Protein AF-A0A3P6UNR2-F1 (afdb_monomer)

Radius of gyration: 20.1 Å; Cα contacts (8 Å, |Δi|>4): 391; chains: 1; bounding box: 53×36×51 Å

Organism: Cylicostephanus goldi (NCBI:txid71465)

Secondary structure (DSSP, 8-state):
--HHHHHHHHHHTHHHHHHTTSS-GGGGGGBGGGG--TT--GGGS-HHHHHHHGGGTT---SSS-EEEEEE----S-HHHHHHTT--STT-EEEEEE--SHHHHHHHHHHHHHHHHHHHHHHT---SSGGG----TTSHHHHHHHHHHHHHHHHHHHHHHHHHHHHHHHHHHHHTS-TTTTT--B--B---S---TTS----------EE---TTTHHHHHHH-SSHHHHHHHHHHHHHHHHHS-TT--

Structure (mmCIF, N/CA/C/O backbone):
data_AF-A0A3P6UNR2-F1
#
_entry.id   AF-A0A3P6UNR2-F1
#
loop_
_atom_site.group_PDB
_atom_site.id
_atom_site.type_symbol
_atom_site.label_atom_id
_atom_site.label_alt_id
_atom_site.label_comp_id
_atom_site.label_asym_id
_atom_site.label_entity_id
_atom_site.label_seq_id
_atom_site.pdbx_PDB_ins_code
_atom_site.Cartn_x
_atom_site.Cartn_y
_atom_site.Cartn_z
_atom_site.occupancy
_atom_site.B_iso_or_equiv
_atom_site.auth_seq_id
_atom_site.auth_comp_id
_atom_site.auth_asym_id
_atom_site.auth_atom_id
_atom_site.pdbx_PDB_model_num
ATOM 1 N N . MET A 1 1 ? 11.449 11.125 8.470 1.00 65.62 1 MET A N 1
ATOM 2 C CA . MET A 1 1 ? 9.970 11.140 8.533 1.00 65.62 1 MET A CA 1
ATOM 3 C C . MET A 1 1 ? 9.490 11.395 9.959 1.00 65.62 1 MET A C 1
ATOM 5 O O . MET A 1 1 ? 9.865 10.662 10.872 1.00 65.62 1 MET A O 1
ATOM 9 N N . SER A 1 2 ? 8.700 12.448 10.152 1.00 80.81 2 SER A N 1
ATOM 10 C CA . SER A 1 2 ? 8.108 12.871 11.422 1.00 80.81 2 SER A CA 1
ATOM 11 C C . SER A 1 2 ? 6.798 12.124 11.738 1.00 80.81 2 SER A C 1
ATOM 13 O O . SER A 1 2 ? 6.254 11.384 10.917 1.00 80.81 2 SER A O 1
ATOM 15 N N . ALA A 1 3 ? 6.258 12.316 12.946 1.00 80.56 3 ALA A N 1
ATOM 16 C CA . ALA A 1 3 ? 4.934 11.795 13.298 1.00 80.56 3 ALA A CA 1
ATOM 17 C C . ALA A 1 3 ? 3.794 12.483 12.521 1.00 80.56 3 ALA A C 1
ATOM 19 O O . ALA A 1 3 ? 2.754 11.856 12.318 1.00 80.56 3 ALA A O 1
ATOM 20 N N . ALA A 1 4 ? 3.986 13.737 12.097 1.00 85.94 4 ALA A N 1
ATOM 21 C CA . ALA A 1 4 ? 3.028 14.464 11.268 1.00 85.94 4 ALA A CA 1
ATOM 22 C C . ALA A 1 4 ? 3.010 13.899 9.842 1.00 85.94 4 ALA A C 1
ATOM 24 O O . ALA A 1 4 ? 1.943 13.595 9.323 1.00 85.94 4 ALA A O 1
ATOM 25 N N . ASP A 1 5 ? 4.184 13.610 9.276 1.00 88.62 5 ASP A N 1
ATOM 26 C CA . ASP A 1 5 ? 4.308 13.000 7.947 1.00 88.62 5 ASP A CA 1
ATOM 27 C C . ASP A 1 5 ? 3.581 11.650 7.886 1.00 88.62 5 ASP A C 1
ATOM 29 O O . ASP A 1 5 ? 2.948 11.321 6.889 1.00 88.62 5 ASP A O 1
ATOM 33 N N . LEU A 1 6 ? 3.626 10.865 8.972 1.00 91.06 6 LEU A N 1
ATOM 34 C CA . LEU A 1 6 ? 2.886 9.607 9.046 1.00 91.06 6 LEU A CA 1
ATOM 35 C C . LEU A 1 6 ? 1.369 9.824 9.010 1.00 91.06 6 LEU A C 1
ATOM 37 O O . LEU A 1 6 ? 0.663 9.000 8.438 1.00 91.06 6 LEU A O 1
ATOM 41 N N . VAL A 1 7 ? 0.854 10.882 9.640 1.00 94.88 7 VAL A N 1
ATOM 42 C CA . VAL A 1 7 ? -0.577 11.214 9.572 1.00 94.88 7 VAL A CA 1
ATOM 43 C C . VAL A 1 7 ? -0.959 11.555 8.137 1.00 94.88 7 VAL A C 1
ATOM 45 O O . VAL A 1 7 ? -1.905 10.964 7.621 1.00 94.88 7 VAL A O 1
ATOM 48 N N . ASP A 1 8 ? -0.162 12.381 7.462 1.00 94.88 8 ASP A N 1
ATOM 49 C CA . ASP A 1 8 ? -0.381 12.692 6.051 1.00 94.88 8 ASP A CA 1
AT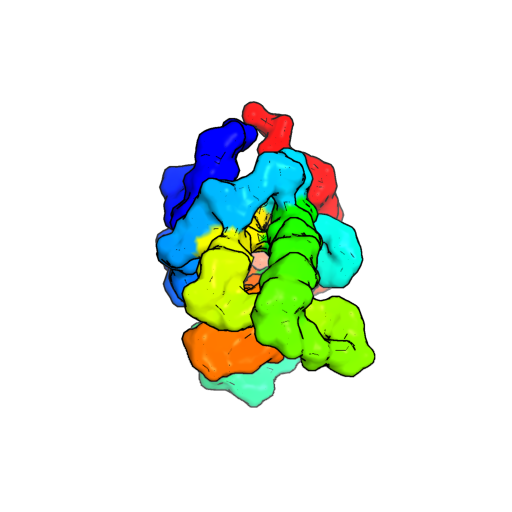OM 50 C C . ASP A 1 8 ? -0.329 11.426 5.184 1.00 94.88 8 ASP A C 1
ATOM 52 O O . ASP A 1 8 ? -1.219 11.211 4.368 1.00 94.88 8 ASP A O 1
ATOM 56 N N . CYS A 1 9 ? 0.638 10.525 5.399 1.00 94.62 9 CYS A N 1
ATOM 57 C CA . CYS A 1 9 ? 0.710 9.242 4.686 1.00 94.62 9 CYS A CA 1
ATOM 58 C C . CYS A 1 9 ? -0.588 8.429 4.822 1.00 94.62 9 CYS A C 1
ATOM 60 O O . CYS A 1 9 ? -1.032 7.789 3.867 1.00 94.62 9 CYS A O 1
ATOM 62 N N . LEU A 1 10 ? -1.187 8.431 6.017 1.00 96.00 10 LEU A N 1
ATOM 63 C CA . LEU A 1 10 ? -2.414 7.692 6.309 1.00 96.00 10 LEU A CA 1
ATOM 64 C C . LEU A 1 10 ? -3.640 8.295 5.614 1.00 96.00 10 LEU A C 1
ATOM 66 O O . LEU A 1 10 ? -4.539 7.546 5.243 1.00 96.00 10 LEU A O 1
ATOM 70 N N . GLU A 1 11 ? -3.694 9.609 5.403 1.00 96.44 11 GLU A N 1
ATOM 71 C CA . GLU A 1 11 ? -4.874 10.291 4.839 1.00 96.44 11 GLU A CA 1
ATOM 72 C C . GLU A 1 11 ? -4.743 10.601 3.342 1.00 96.44 11 GLU A C 1
ATOM 74 O O . GLU A 1 11 ? -5.734 10.613 2.604 1.00 96.44 11 GLU A O 1
ATOM 79 N N . MET A 1 12 ? -3.518 10.834 2.878 1.00 95.94 12 MET A N 1
ATOM 80 C CA . MET A 1 12 ? -3.203 11.226 1.506 1.00 95.94 12 MET A CA 1
ATOM 81 C C . MET A 1 12 ? -2.778 10.046 0.626 1.00 95.94 12 MET A C 1
ATOM 83 O O . MET A 1 12 ? -2.867 10.152 -0.594 1.00 95.94 12 MET A O 1
ATOM 87 N N . GLY A 1 13 ? -2.339 8.916 1.192 1.00 94.88 13 GLY A N 1
ATOM 88 C CA . GLY A 1 13 ? -1.869 7.785 0.386 1.00 94.88 13 GLY A CA 1
ATOM 89 C C . GLY A 1 13 ? -0.774 8.220 -0.595 1.00 94.88 13 GLY A C 1
ATOM 90 O O . GLY A 1 13 ? 0.139 8.957 -0.224 1.00 94.88 13 GLY A O 1
ATOM 91 N N . MET A 1 14 ? -0.881 7.827 -1.865 1.00 94.06 14 MET A N 1
ATOM 92 C CA . MET A 1 14 ? 0.112 8.201 -2.883 1.00 94.06 14 MET A CA 1
ATOM 93 C C . MET A 1 14 ? 0.188 9.696 -3.198 1.00 94.06 14 MET A C 1
ATOM 95 O O . MET A 1 14 ? 1.208 10.139 -3.724 1.00 94.06 14 MET A O 1
ATOM 99 N N . ASP A 1 15 ? -0.822 10.497 -2.845 1.00 95.06 15 ASP A N 1
ATOM 100 C CA . ASP A 1 15 ? -0.722 11.956 -2.992 1.00 95.06 15 ASP A CA 1
ATOM 101 C C . ASP A 1 15 ? 0.421 12.518 -2.136 1.00 95.06 15 ASP A C 1
ATOM 103 O O . ASP A 1 15 ? 1.078 13.479 -2.532 1.00 95.06 15 ASP A O 1
ATOM 107 N N . TRP A 1 16 ? 0.704 11.885 -0.992 1.00 95.06 16 TRP A N 1
ATOM 108 C CA . TRP A 1 16 ? 1.863 12.228 -0.177 1.00 95.06 16 TRP A CA 1
ATOM 109 C C . TRP A 1 16 ? 3.167 11.896 -0.908 1.00 95.06 16 TRP A C 1
ATOM 111 O O . TRP A 1 16 ? 4.031 12.754 -1.034 1.00 95.06 16 TRP A O 1
ATOM 121 N N . THR A 1 17 ? 3.301 10.693 -1.478 1.00 93.00 17 THR A N 1
ATOM 122 C CA . THR A 1 17 ? 4.535 10.309 -2.189 1.00 93.00 17 THR A CA 1
ATOM 123 C C . THR A 1 17 ? 4.778 11.124 -3.452 1.00 93.00 17 THR A C 1
ATOM 125 O O . THR A 1 17 ? 5.931 11.367 -3.790 1.00 93.00 17 THR A O 1
ATOM 128 N N . LEU A 1 18 ? 3.720 11.576 -4.129 1.00 93.62 18 LEU A N 1
ATOM 129 C CA . LEU A 1 18 ? 3.828 12.523 -5.240 1.00 93.62 18 LEU A CA 1
ATOM 130 C C . LEU A 1 18 ? 4.359 13.879 -4.769 1.00 93.62 18 LEU A C 1
ATOM 132 O O . LEU A 1 18 ? 5.270 14.425 -5.385 1.00 93.62 18 LEU A O 1
ATOM 136 N N . ARG A 1 19 ? 3.821 14.403 -3.659 1.00 93.69 19 ARG A N 1
ATOM 137 C CA . ARG A 1 19 ? 4.253 15.679 -3.073 1.00 93.69 19 ARG A CA 1
ATOM 138 C C . ARG A 1 19 ? 5.722 15.652 -2.649 1.00 93.69 19 ARG A C 1
ATOM 140 O O . ARG A 1 19 ? 6.433 16.619 -2.897 1.00 93.69 19 ARG A O 1
ATOM 147 N N . GLU A 1 20 ? 6.164 14.552 -2.046 1.00 90.31 20 GLU A N 1
ATOM 148 C CA . GLU A 1 20 ? 7.547 14.384 -1.579 1.00 90.31 20 GLU A CA 1
ATOM 149 C C . GLU A 1 20 ? 8.524 13.936 -2.692 1.00 90.31 20 GLU A C 1
ATOM 151 O O . GLU A 1 20 ? 9.722 13.825 -2.451 1.00 90.31 20 GLU A O 1
ATOM 156 N N . GLY A 1 21 ? 8.043 13.669 -3.915 1.00 89.81 21 GLY A N 1
ATOM 157 C CA . GLY A 1 21 ? 8.889 13.296 -5.058 1.00 89.81 21 GLY A CA 1
ATOM 158 C C . GLY A 1 21 ? 9.311 11.820 -5.120 1.00 89.81 21 GLY A C 1
ATOM 159 O O . GLY A 1 21 ? 10.204 11.465 -5.887 1.00 89.81 21 GLY A O 1
ATOM 160 N N . TYR A 1 22 ? 8.663 10.936 -4.358 1.00 85.94 22 TYR A N 1
ATOM 161 C CA . TYR A 1 22 ? 8.906 9.485 -4.389 1.00 85.94 22 TYR A CA 1
ATOM 162 C C . TYR A 1 22 ? 8.116 8.749 -5.482 1.00 85.94 22 TYR A C 1
ATOM 164 O O . TYR A 1 22 ? 8.218 7.529 -5.612 1.00 85.94 22 TYR A O 1
ATOM 172 N N . SER A 1 23 ? 7.260 9.429 -6.239 1.00 89.94 23 SER A N 1
ATOM 173 C CA . SER A 1 23 ? 6.449 8.807 -7.292 1.00 89.94 23 SER A CA 1
ATOM 174 C C . SER A 1 23 ? 6.302 9.738 -8.482 1.00 89.94 23 SER A C 1
ATOM 176 O O . SER A 1 23 ? 6.353 10.957 -8.331 1.00 89.94 23 SER A O 1
ATOM 178 N N . TRP A 1 24 ? 6.107 9.154 -9.658 1.00 90.56 24 TRP A N 1
ATOM 179 C CA . TRP A 1 24 ? 5.737 9.886 -10.863 1.00 90.56 24 TRP A CA 1
ATOM 180 C C . TRP A 1 24 ? 4.223 10.058 -10.922 1.00 90.56 24 TRP A C 1
ATOM 182 O O . TRP A 1 24 ? 3.487 9.247 -10.354 1.00 90.56 24 TRP A O 1
ATOM 192 N N . ALA A 1 25 ? 3.746 11.105 -11.597 1.00 90.12 25 ALA A N 1
ATOM 193 C CA . ALA A 1 25 ? 2.317 11.417 -11.665 1.00 90.12 25 ALA A CA 1
ATOM 194 C C . ALA A 1 25 ? 1.505 10.249 -12.252 1.00 90.12 25 ALA A C 1
ATOM 196 O O . ALA A 1 25 ? 0.427 9.918 -11.757 1.00 90.12 25 ALA A O 1
ATOM 197 N N . GLU A 1 26 ? 2.080 9.578 -13.244 1.00 88.44 26 GLU A N 1
ATOM 198 C CA . GLU A 1 26 ? 1.516 8.445 -13.968 1.00 88.44 26 GLU A CA 1
ATOM 199 C C . GLU A 1 26 ? 1.416 7.187 -13.094 1.00 88.44 26 GLU A C 1
ATOM 201 O O . GLU A 1 26 ? 0.549 6.345 -13.330 1.00 88.44 26 GLU A O 1
ATOM 206 N N . ASP A 1 27 ? 2.248 7.051 -12.050 1.00 87.38 27 ASP A N 1
ATOM 207 C CA . ASP A 1 27 ? 2.216 5.879 -11.163 1.00 87.38 27 ASP A CA 1
ATOM 208 C C . ASP A 1 27 ? 0.844 5.748 -10.491 1.00 87.38 27 ASP A C 1
ATOM 210 O O . ASP A 1 27 ? 0.347 4.641 -10.301 1.00 87.38 27 ASP A O 1
ATOM 214 N N . LYS A 1 28 ? 0.208 6.881 -10.169 1.00 86.88 28 LYS A N 1
ATOM 215 C CA . LYS A 1 28 ? -1.105 6.933 -9.517 1.00 86.88 28 LYS A CA 1
ATOM 216 C C . LYS A 1 28 ? -2.230 6.420 -10.421 1.00 86.88 28 LYS A C 1
ATOM 218 O O . LYS A 1 28 ? -3.183 5.826 -9.925 1.00 86.88 28 LYS A O 1
ATOM 223 N N . GLU A 1 29 ? -2.129 6.635 -11.732 1.00 86.31 29 GLU A N 1
ATOM 224 C CA . GLU A 1 29 ? -3.127 6.174 -12.713 1.00 86.31 29 GLU A CA 1
ATOM 225 C C . GLU A 1 29 ? -3.144 4.652 -12.849 1.00 86.31 29 GLU A C 1
ATOM 227 O O . GLU A 1 29 ? -4.159 4.059 -13.208 1.00 86.31 29 GLU A O 1
ATOM 232 N N . HIS A 1 30 ? -2.027 4.022 -12.495 1.00 83.88 30 HIS A N 1
ATOM 233 C CA . HIS A 1 30 ? -1.865 2.580 -12.490 1.00 83.88 30 HIS A CA 1
ATOM 234 C C . HIS A 1 30 ? -2.177 1.977 -11.118 1.00 83.88 30 HIS A C 1
ATOM 236 O O . HIS A 1 30 ? -1.836 0.827 -10.884 1.00 83.88 30 HIS A O 1
ATOM 242 N N . CYS A 1 31 ? -2.819 2.710 -10.205 1.00 84.06 31 CYS A N 1
ATOM 243 C CA . CYS A 1 31 ? -3.192 2.215 -8.884 1.00 84.06 31 CYS A CA 1
ATOM 244 C C . CYS A 1 31 ? -4.695 2.031 -8.740 1.00 84.06 31 CYS A C 1
ATOM 246 O O . CYS A 1 31 ? -5.481 2.914 -9.080 1.00 84.06 31 CYS A O 1
ATOM 248 N N . GLU A 1 32 ? -5.096 0.935 -8.102 1.00 80.44 32 GLU A N 1
ATOM 249 C CA . GLU A 1 32 ? -6.440 0.805 -7.546 1.00 80.44 32 GLU A CA 1
ATOM 250 C C . GLU A 1 32 ? -6.747 1.991 -6.616 1.00 80.44 32 GLU A C 1
ATOM 252 O O . GLU A 1 32 ? -5.861 2.461 -5.895 1.00 80.44 32 GLU A O 1
ATOM 257 N N . GLU A 1 33 ? -7.983 2.500 -6.668 1.00 85.50 33 GLU A N 1
ATOM 258 C CA . GLU A 1 33 ? -8.421 3.719 -5.960 1.00 85.50 33 GLU A CA 1
ATOM 259 C C . GLU A 1 33 ? -7.509 4.936 -6.210 1.00 85.50 33 GLU A C 1
ATOM 261 O O . GLU A 1 33 ? -7.408 5.835 -5.375 1.00 85.50 33 GLU A O 1
ATOM 266 N N . TYR A 1 34 ? -6.772 4.952 -7.327 1.00 88.94 34 TYR A N 1
ATOM 267 C CA . TYR A 1 34 ? -5.726 5.937 -7.588 1.00 88.94 34 TYR A CA 1
ATOM 268 C C . TYR A 1 34 ? -4.755 6.087 -6.397 1.00 88.94 34 TYR A C 1
ATOM 270 O O . TYR A 1 34 ? -4.322 7.185 -6.054 1.00 88.94 34 TYR A O 1
ATOM 278 N N . GLY A 1 35 ? -4.447 4.990 -5.698 1.00 89.50 35 GLY A N 1
ATOM 279 C CA . GLY A 1 35 ? -3.480 4.972 -4.600 1.00 89.50 35 GLY A CA 1
ATOM 280 C C . GLY A 1 35 ? -3.929 5.676 -3.317 1.00 89.50 35 GLY A C 1
ATOM 281 O O . GLY A 1 35 ? -3.078 5.967 -2.466 1.00 89.50 35 GLY A O 1
ATOM 282 N N . ARG A 1 36 ? -5.227 5.987 -3.168 1.00 93.62 36 ARG A N 1
ATOM 283 C CA . ARG A 1 36 ? -5.761 6.668 -1.984 1.00 93.62 36 ARG A CA 1
ATOM 284 C C . ARG A 1 36 ? -7.240 6.370 -1.731 1.00 93.62 36 ARG A C 1
ATOM 286 O O . ARG A 1 36 ? -8.111 6.739 -2.507 1.00 93.62 36 ARG A O 1
ATOM 293 N N . MET A 1 37 ? -7.540 5.884 -0.532 1.00 92.38 37 MET A N 1
ATOM 294 C CA . MET A 1 37 ? -8.897 5.842 0.013 1.00 92.38 37 MET A CA 1
ATOM 295 C C . MET A 1 37 ? -9.216 7.137 0.768 1.00 92.38 37 MET A C 1
ATOM 297 O O . MET A 1 37 ? -8.565 7.462 1.763 1.00 92.38 37 MET A O 1
ATOM 301 N N . LEU A 1 38 ? -10.235 7.868 0.306 1.00 93.88 38 LEU A N 1
ATOM 302 C CA . LEU A 1 38 ? -10.636 9.181 0.840 1.00 93.88 38 LEU A CA 1
ATOM 303 C C . LEU A 1 38 ? -11.277 9.115 2.232 1.00 93.88 38 LEU A C 1
ATOM 305 O O . LEU A 1 38 ? -11.254 10.087 2.976 1.00 93.88 38 LEU A O 1
ATOM 309 N N . GLN A 1 39 ? -11.849 7.968 2.583 1.00 93.62 39 GLN A N 1
ATOM 310 C CA . GLN A 1 39 ? -12.482 7.699 3.871 1.00 93.62 39 GLN A CA 1
ATOM 311 C C . GLN A 1 39 ? -11.482 7.352 4.983 1.00 93.62 39 GLN A C 1
ATOM 313 O O . GLN A 1 39 ? -11.897 7.015 6.091 1.00 93.62 39 GLN A O 1
ATOM 318 N N . ALA A 1 40 ? -10.180 7.368 4.691 1.00 95.38 40 ALA A N 1
ATOM 319 C CA . ALA A 1 40 ? -9.153 7.155 5.694 1.00 95.38 40 ALA A CA 1
ATOM 320 C C . ALA A 1 40 ? -9.210 8.234 6.781 1.00 95.38 40 ALA A C 1
ATOM 322 O O . ALA A 1 40 ? -9.335 9.419 6.491 1.00 95.38 40 ALA A O 1
ATOM 323 N N . ASP A 1 41 ? -9.095 7.805 8.035 1.00 96.50 41 ASP A N 1
ATOM 324 C CA . ASP A 1 41 ? -9.081 8.695 9.194 1.00 96.50 41 ASP A CA 1
ATOM 325 C C . ASP A 1 41 ? -7.922 8.288 10.103 1.00 96.50 41 ASP A C 1
ATOM 327 O O . ASP A 1 41 ? -7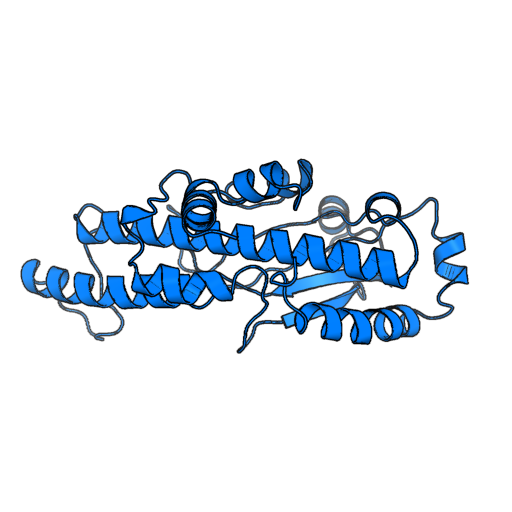.941 7.213 10.722 1.00 96.50 41 ASP A O 1
ATOM 331 N N . ALA A 1 42 ? -6.893 9.133 10.195 1.00 96.38 42 ALA A N 1
ATOM 332 C CA . ALA A 1 42 ? -5.728 8.808 11.004 1.00 96.38 42 ALA A CA 1
ATOM 333 C C . ALA A 1 42 ? -6.055 8.761 12.504 1.00 96.38 42 ALA A C 1
ATOM 335 O O . ALA A 1 42 ? -5.290 8.165 13.271 1.00 96.38 42 ALA A O 1
ATOM 336 N N . THR A 1 43 ? -7.163 9.359 12.957 1.00 96.81 43 THR A N 1
ATOM 337 C CA . THR A 1 43 ? -7.602 9.306 14.362 1.00 96.81 43 THR A CA 1
ATOM 338 C C . THR A 1 43 ? -8.115 7.920 14.752 1.00 96.81 43 THR A C 1
ATOM 340 O O . THR A 1 43 ? -8.037 7.544 15.921 1.00 96.81 43 THR A O 1
ATOM 343 N N . LYS A 1 44 ? -8.549 7.116 13.770 1.00 96.94 44 LYS A N 1
ATOM 344 C CA . LYS A 1 44 ? -8.989 5.722 13.956 1.00 96.94 44 LYS A CA 1
ATOM 345 C C . LYS A 1 44 ? -7.846 4.709 13.922 1.00 96.94 44 LYS A C 1
ATOM 347 O O . LYS A 1 44 ? -8.061 3.516 14.113 1.00 96.94 44 LYS A O 1
ATOM 352 N N . VAL A 1 45 ? -6.610 5.176 13.744 1.00 96.56 45 VAL A N 1
ATOM 353 C CA . VAL A 1 45 ? -5.399 4.359 13.856 1.00 96.56 45 VAL A CA 1
ATOM 354 C C . VAL A 1 45 ? -4.754 4.606 15.217 1.00 96.56 45 VAL A C 1
ATOM 356 O O . VAL A 1 45 ? -4.314 5.718 15.522 1.00 96.56 45 VAL A O 1
ATOM 359 N N . SER A 1 46 ? -4.654 3.557 16.035 1.00 96.50 46 SER A N 1
ATOM 360 C CA . SER A 1 46 ? -4.125 3.664 17.395 1.00 96.50 46 SER A CA 1
ATOM 361 C C . SER A 1 46 ? -2.674 4.157 17.429 1.00 96.50 46 SER A C 1
ATOM 363 O O . SER A 1 46 ? -1.862 3.890 16.535 1.00 96.50 46 SER A O 1
ATOM 365 N N . THR A 1 47 ? -2.287 4.821 18.522 1.00 95.75 47 THR A N 1
ATOM 366 C CA . THR A 1 47 ? -0.891 5.233 18.754 1.00 95.75 47 THR A CA 1
ATOM 367 C C . THR A 1 47 ? 0.066 4.040 18.701 1.00 95.75 47 THR A C 1
ATOM 369 O O . THR A 1 47 ? 1.201 4.168 18.242 1.00 95.75 47 THR A O 1
ATOM 372 N N . ARG A 1 48 ? -0.392 2.855 19.127 1.00 95.44 48 ARG A N 1
ATOM 373 C CA . ARG A 1 48 ? 0.378 1.609 19.038 1.00 95.44 48 ARG A CA 1
ATOM 374 C C . ARG A 1 48 ? 0.608 1.200 17.583 1.00 95.44 48 ARG A C 1
ATOM 376 O O . ARG A 1 48 ? 1.738 0.863 17.237 1.00 95.44 48 ARG A O 1
ATOM 383 N N . ALA A 1 49 ? -0.420 1.257 16.736 1.00 93.56 49 ALA A N 1
ATOM 384 C CA . ALA A 1 49 ? -0.302 0.958 15.310 1.00 93.56 49 ALA A CA 1
ATOM 385 C C . ALA A 1 49 ? 0.664 1.926 14.612 1.00 93.56 49 ALA A C 1
ATOM 387 O O . ALA A 1 49 ? 1.569 1.481 13.905 1.00 93.56 49 ALA A O 1
ATOM 388 N N . LYS A 1 50 ? 0.555 3.229 14.902 1.00 94.94 50 LYS A N 1
ATOM 389 C CA . LYS A 1 50 ? 1.466 4.260 14.377 1.00 94.94 50 LYS A CA 1
ATOM 390 C C . LYS A 1 50 ? 2.917 4.025 14.801 1.00 94.94 50 LYS A C 1
ATOM 392 O O . LYS A 1 50 ? 3.799 3.991 13.949 1.00 94.94 50 LYS A O 1
ATOM 397 N N . LYS A 1 51 ? 3.170 3.764 16.092 1.00 93.62 51 LYS A N 1
ATOM 398 C CA . LYS A 1 51 ? 4.519 3.456 16.613 1.00 93.62 51 LYS A CA 1
ATOM 399 C C . LYS A 1 51 ? 5.139 2.213 15.968 1.00 93.62 51 LYS A C 1
ATOM 401 O O . LYS A 1 51 ? 6.346 2.180 15.765 1.00 93.62 51 LYS A O 1
ATOM 406 N N . ARG A 1 52 ? 4.332 1.194 15.647 1.00 91.12 52 ARG A N 1
ATOM 407 C CA . ARG A 1 52 ? 4.802 -0.013 14.942 1.00 91.12 52 ARG A CA 1
ATOM 408 C C . ARG A 1 52 ? 5.058 0.236 13.455 1.00 91.12 52 ARG A C 1
ATOM 410 O O . ARG A 1 52 ? 5.982 -0.354 12.907 1.00 91.12 52 ARG A O 1
ATOM 417 N N . GLY A 1 53 ? 4.227 1.059 12.815 1.00 88.62 53 GLY A N 1
ATOM 418 C CA . GLY A 1 53 ? 4.294 1.357 11.385 1.00 88.62 53 GLY A CA 1
ATOM 419 C C . GLY A 1 53 ? 5.427 2.292 10.997 1.00 88.62 53 GLY A C 1
ATOM 420 O O . GLY A 1 53 ? 6.125 2.014 10.030 1.00 88.62 53 GLY A O 1
ATOM 421 N N . LEU A 1 54 ? 5.632 3.361 11.772 1.00 89.56 54 LEU A N 1
ATOM 422 C CA . LEU A 1 54 ? 6.593 4.426 11.473 1.00 89.56 54 LEU A CA 1
ATOM 423 C C . LEU A 1 54 ? 7.992 3.915 11.067 1.00 89.56 54 LEU A C 1
ATOM 425 O O . LEU A 1 54 ? 8.446 4.282 9.987 1.00 89.56 54 LEU A O 1
ATOM 429 N N . PRO A 1 55 ? 8.666 3.036 11.841 1.00 88.31 55 PRO A N 1
ATOM 430 C CA . PRO A 1 55 ? 10.004 2.556 11.480 1.00 88.31 55 PRO A CA 1
ATOM 431 C C . PRO A 1 55 ? 10.014 1.537 10.328 1.00 88.31 55 PRO A C 1
ATOM 433 O O . PRO A 1 55 ? 11.079 1.069 9.943 1.00 88.31 55 PRO A O 1
ATOM 436 N N . GLN A 1 56 ? 8.846 1.126 9.828 1.00 85.19 56 GLN A N 1
ATOM 437 C CA . GLN A 1 56 ? 8.701 0.091 8.803 1.00 85.19 56 GLN A CA 1
ATOM 438 C C . GLN A 1 56 ? 8.283 0.651 7.442 1.00 85.19 56 GLN A C 1
ATOM 440 O O . GLN A 1 56 ? 8.144 -0.139 6.505 1.00 85.19 56 GLN A O 1
ATOM 445 N N . LEU A 1 57 ? 8.051 1.960 7.316 1.00 86.00 57 LEU A N 1
ATOM 446 C CA . LEU A 1 57 ? 7.742 2.554 6.019 1.00 86.00 57 LEU A CA 1
ATOM 447 C C . LEU A 1 57 ? 8.944 2.424 5.069 1.00 86.00 57 LEU A C 1
ATOM 449 O O . LEU A 1 57 ? 10.088 2.599 5.479 1.00 86.00 57 LEU A O 1
ATOM 453 N N . GLY A 1 58 ? 8.669 2.095 3.808 1.00 83.19 58 GLY A N 1
ATOM 454 C CA . GLY A 1 58 ? 9.679 1.828 2.789 1.00 83.19 58 GLY A CA 1
ATOM 455 C C . GLY A 1 58 ? 10.428 0.519 3.025 1.00 83.19 58 GLY A C 1
ATOM 456 O O . GLY A 1 58 ? 11.609 0.428 2.714 1.00 83.19 58 GLY A O 1
ATOM 457 N N . THR A 1 59 ? 9.774 -0.492 3.610 1.00 82.12 59 THR A N 1
ATOM 458 C CA . THR A 1 59 ? 10.388 -1.813 3.831 1.00 82.12 59 THR A CA 1
ATOM 459 C C . THR A 1 59 ? 9.548 -2.947 3.249 1.00 82.12 59 THR A C 1
ATOM 461 O O . THR A 1 59 ? 8.315 -2.874 3.187 1.00 82.12 59 THR A O 1
ATOM 464 N N . LEU A 1 60 ? 10.212 -4.045 2.869 1.00 80.69 60 LEU A N 1
ATOM 465 C CA . LEU A 1 60 ? 9.539 -5.280 2.452 1.00 80.69 60 LEU A CA 1
ATOM 466 C C . LEU A 1 60 ? 8.833 -5.965 3.610 1.00 80.69 60 LEU A C 1
ATOM 468 O O . LEU A 1 60 ? 7.631 -6.226 3.546 1.00 80.69 60 LEU A O 1
ATOM 472 N N . GLY A 1 61 ? 9.594 -6.252 4.668 1.00 80.38 61 GLY A N 1
ATOM 473 C CA . GLY A 1 61 ? 9.181 -7.102 5.772 1.00 80.38 61 GLY A CA 1
ATOM 474 C C . GLY A 1 61 ? 9.606 -8.552 5.705 1.00 80.38 61 GLY A C 1
ATOM 475 O O . GLY A 1 61 ? 10.436 -8.936 4.901 1.00 80.38 61 GLY A O 1
ATOM 476 N N . ALA A 1 62 ? 8.990 -9.342 6.584 1.00 76.06 62 ALA A N 1
ATOM 477 C CA . ALA A 1 62 ? 9.148 -10.788 6.664 1.00 76.06 62 ALA A CA 1
ATOM 478 C C . ALA A 1 62 ? 7.876 -11.513 6.190 1.00 76.06 62 ALA A C 1
ATOM 480 O O . ALA A 1 62 ? 6.845 -10.874 5.957 1.00 76.06 62 ALA A O 1
ATOM 481 N N . GLY A 1 63 ? 7.939 -12.842 6.121 1.00 78.38 63 GLY A N 1
ATOM 482 C CA . GLY A 1 63 ? 6.846 -13.700 5.666 1.00 78.38 63 GLY A CA 1
ATOM 483 C C . GLY A 1 63 ? 6.903 -13.910 4.158 1.00 78.38 63 GLY A C 1
ATOM 484 O O . GLY A 1 63 ? 7.979 -14.068 3.597 1.00 78.38 63 GLY A O 1
ATOM 485 N N . ASN A 1 64 ? 5.751 -13.872 3.497 1.00 78.75 64 ASN A N 1
ATOM 486 C CA . ASN A 1 64 ? 5.643 -13.988 2.043 1.00 78.75 64 ASN A CA 1
ATOM 487 C C . ASN A 1 64 ? 5.950 -12.671 1.303 1.00 78.75 64 ASN A C 1
ATOM 489 O O . ASN A 1 64 ? 5.547 -12.524 0.158 1.00 78.75 64 ASN A O 1
ATOM 493 N N . HIS A 1 65 ? 6.615 -11.711 1.954 1.00 80.06 65 HIS A N 1
ATOM 494 C CA . HIS A 1 65 ? 7.015 -10.445 1.347 1.00 80.06 65 HIS A CA 1
ATOM 495 C C . HIS A 1 65 ? 8.370 -10.574 0.667 1.00 80.06 65 HIS A C 1
ATOM 497 O O . HIS A 1 65 ? 9.342 -10.993 1.290 1.00 80.06 65 HIS A O 1
ATOM 503 N N . TYR A 1 66 ? 8.427 -10.186 -0.599 1.00 79.81 66 TYR A N 1
ATOM 504 C CA . TYR A 1 66 ? 9.616 -10.313 -1.424 1.00 79.81 66 TYR A CA 1
ATOM 505 C C . TYR A 1 66 ? 9.655 -9.207 -2.460 1.00 79.81 66 TYR A C 1
ATOM 507 O O . TYR A 1 66 ? 8.659 -8.536 -2.742 1.00 79.81 66 TYR A O 1
ATOM 515 N N . ALA A 1 67 ? 10.830 -9.044 -3.038 1.00 80.31 67 ALA A N 1
ATOM 516 C CA . ALA A 1 67 ? 10.952 -8.337 -4.278 1.00 80.31 67 ALA A CA 1
ATOM 517 C C . ALA A 1 67 ? 11.875 -9.093 -5.222 1.00 80.31 67 ALA A C 1
ATOM 519 O O . ALA A 1 67 ? 12.931 -9.573 -4.812 1.00 80.31 67 ALA A O 1
ATOM 520 N N . GLU A 1 68 ? 11.450 -9.214 -6.470 1.00 81.19 68 GLU A N 1
ATOM 521 C CA . GLU A 1 68 ? 12.052 -10.121 -7.435 1.00 81.19 68 GLU A CA 1
ATOM 522 C C . GLU A 1 68 ? 12.243 -9.432 -8.776 1.00 81.19 68 GLU A C 1
ATOM 524 O O . GLU A 1 68 ? 11.324 -8.817 -9.314 1.00 81.19 68 GLU A O 1
ATOM 529 N N . VAL A 1 69 ? 13.440 -9.587 -9.336 1.00 81.00 69 VAL A N 1
ATOM 530 C CA . VAL A 1 69 ? 13.711 -9.265 -10.736 1.00 81.00 69 VAL A CA 1
ATOM 531 C C . VAL A 1 69 ? 13.393 -10.508 -11.557 1.00 81.00 69 VAL A C 1
ATOM 533 O O . VAL A 1 69 ? 14.023 -11.551 -11.384 1.00 81.00 69 VAL A O 1
ATOM 536 N N . GLN A 1 70 ? 12.407 -10.398 -12.434 1.00 80.19 70 GLN A N 1
ATOM 537 C CA . GLN A 1 70 ? 11.865 -11.496 -13.222 1.00 80.19 70 GLN A CA 1
ATOM 538 C C . GLN A 1 70 ? 12.049 -11.224 -14.716 1.00 80.19 70 GLN A C 1
ATOM 540 O O . GLN A 1 70 ? 12.284 -10.094 -15.147 1.00 80.19 70 GLN A O 1
ATOM 545 N N . VAL A 1 71 ? 11.941 -12.281 -15.518 1.00 82.00 71 VAL A N 1
ATOM 546 C CA . VAL A 1 71 ? 12.013 -12.211 -16.978 1.00 82.00 71 VAL A CA 1
ATOM 547 C C . VAL A 1 71 ? 10.752 -12.839 -17.554 1.00 82.00 71 VAL A C 1
ATOM 549 O O . VAL A 1 71 ? 10.392 -13.951 -17.178 1.00 82.00 71 VAL A O 1
ATOM 552 N N . ILE A 1 72 ? 10.094 -12.144 -18.481 1.00 82.75 72 ILE A N 1
ATOM 553 C CA . ILE A 1 72 ? 8.904 -12.649 -19.170 1.00 82.75 72 ILE A CA 1
ATOM 554 C C . ILE A 1 72 ? 9.298 -13.837 -20.051 1.00 82.75 72 ILE A C 1
ATOM 556 O O . ILE A 1 72 ? 9.947 -13.658 -21.078 1.00 82.75 72 ILE A O 1
ATOM 560 N N . ASP A 1 73 ? 8.912 -15.049 -19.671 1.00 87.88 73 ASP A N 1
ATOM 561 C CA . ASP A 1 73 ? 9.229 -16.260 -20.441 1.00 87.88 73 ASP A CA 1
ATOM 562 C C . ASP A 1 73 ? 8.179 -16.551 -21.528 1.00 87.88 73 ASP A C 1
ATOM 564 O O . ASP A 1 73 ? 8.487 -16.925 -22.664 1.00 87.88 73 ASP A O 1
ATOM 568 N N . GLU A 1 74 ? 6.910 -16.285 -21.220 1.00 90.50 74 GLU A N 1
ATOM 569 C CA . GLU A 1 74 ? 5.787 -16.561 -22.105 1.00 90.50 74 GLU A CA 1
ATOM 570 C C . GLU A 1 74 ? 4.732 -15.450 -22.082 1.00 90.50 74 GLU A C 1
ATOM 572 O O . GLU A 1 74 ? 4.465 -14.847 -21.047 1.00 90.50 74 GLU A O 1
ATOM 577 N N . ILE A 1 75 ? 4.132 -15.180 -23.247 1.00 88.81 75 ILE A N 1
ATOM 578 C CA . ILE A 1 75 ? 3.014 -14.250 -23.415 1.00 88.81 75 ILE A CA 1
ATOM 579 C C . ILE A 1 75 ? 1.852 -15.034 -24.018 1.00 88.81 75 ILE A C 1
ATOM 581 O O . ILE A 1 75 ? 1.916 -15.433 -25.182 1.00 88.81 75 ILE A O 1
ATOM 585 N N . TYR A 1 76 ? 0.802 -15.229 -23.223 1.00 92.19 76 TYR A N 1
ATOM 586 C CA . TYR A 1 76 ? -0.398 -15.972 -23.616 1.00 9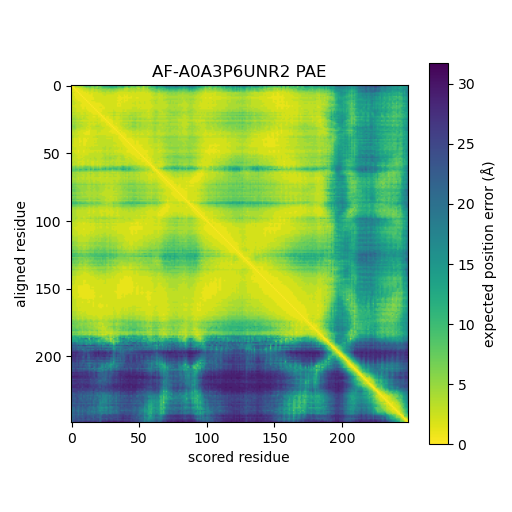2.19 76 TYR A CA 1
ATOM 587 C C . TYR A 1 76 ? -1.409 -15.092 -24.360 1.00 92.19 76 TYR A C 1
ATOM 589 O O . TYR A 1 76 ? -1.932 -15.492 -25.396 1.00 92.19 76 TYR A O 1
ATOM 597 N N . ASP A 1 77 ? -1.632 -13.868 -23.874 1.00 91.44 77 ASP A N 1
ATOM 598 C CA . ASP A 1 77 ? -2.477 -12.864 -24.521 1.00 91.44 77 ASP A CA 1
ATOM 599 C C . ASP A 1 77 ? -1.634 -11.637 -24.874 1.00 91.44 77 ASP A C 1
ATOM 601 O O . ASP A 1 77 ? -1.245 -10.847 -24.013 1.00 91.44 77 ASP A O 1
ATOM 605 N N . LYS A 1 78 ? -1.352 -11.476 -26.167 1.00 90.50 78 LYS A N 1
ATOM 606 C CA . LYS A 1 78 ? -0.547 -10.359 -26.673 1.00 90.50 78 LYS A CA 1
ATOM 607 C C . LYS A 1 78 ? -1.255 -9.013 -26.542 1.00 90.50 78 LYS A C 1
ATOM 609 O O . LYS A 1 78 ? -0.579 -8.000 -26.389 1.00 90.50 78 LYS A O 1
ATOM 614 N N . HIS A 1 79 ? -2.584 -8.983 -26.637 1.00 90.12 79 HIS A N 1
ATOM 615 C CA . HIS A 1 79 ? -3.341 -7.740 -26.557 1.00 90.12 79 HIS A CA 1
ATOM 616 C C . HIS A 1 79 ? -3.350 -7.214 -25.121 1.00 90.12 79 HIS A C 1
ATOM 618 O O . HIS A 1 79 ? -2.999 -6.056 -24.890 1.00 90.12 79 HIS A O 1
ATOM 624 N N . ALA A 1 80 ? -3.675 -8.080 -24.157 1.00 86.25 80 ALA A N 1
ATOM 625 C CA . ALA A 1 80 ? -3.649 -7.735 -22.739 1.00 86.25 80 ALA A CA 1
ATOM 626 C C . ALA A 1 80 ? -2.228 -7.392 -22.264 1.00 86.25 80 ALA A C 1
ATOM 628 O O . ALA A 1 80 ? -2.033 -6.368 -21.613 1.00 86.25 80 ALA A O 1
ATOM 629 N N . ALA A 1 81 ? -1.224 -8.187 -22.657 1.00 83.00 81 ALA A N 1
ATOM 630 C CA . ALA A 1 81 ? 0.176 -7.927 -22.325 1.00 83.00 81 ALA A CA 1
ATOM 631 C C . ALA A 1 81 ? 0.633 -6.547 -22.818 1.00 83.00 81 ALA A C 1
ATOM 633 O O . ALA A 1 81 ? 1.157 -5.765 -22.029 1.00 83.00 81 ALA A O 1
ATOM 634 N N . ALA A 1 82 ? 0.347 -6.201 -24.079 1.00 84.06 82 ALA A N 1
ATOM 635 C CA . ALA A 1 82 ? 0.712 -4.902 -24.638 1.00 84.06 82 ALA A CA 1
ATOM 636 C C . ALA A 1 82 ? 0.041 -3.730 -23.903 1.00 84.06 82 ALA A C 1
ATOM 638 O O . ALA A 1 82 ? 0.666 -2.688 -23.721 1.00 84.06 82 ALA A O 1
ATOM 639 N N . LYS A 1 83 ? -1.210 -3.896 -23.448 1.00 83.31 83 LYS A N 1
ATOM 640 C CA . LYS A 1 83 ? -1.911 -2.896 -22.623 1.00 83.31 83 LYS A CA 1
ATOM 641 C C . LYS A 1 83 ? -1.292 -2.720 -21.238 1.00 83.31 83 LYS A C 1
ATOM 643 O O . LYS A 1 83 ? -1.341 -1.621 -20.709 1.00 83.31 83 LYS A O 1
ATOM 648 N N . MET A 1 84 ? -0.681 -3.768 -20.692 1.00 77.19 84 MET A N 1
ATOM 649 C CA . MET A 1 84 ? 0.102 -3.722 -19.452 1.00 77.19 84 MET A CA 1
ATOM 650 C C . MET A 1 84 ? 1.566 -3.318 -19.697 1.00 77.19 84 MET A C 1
ATOM 652 O O . MET A 1 84 ? 2.394 -3.451 -18.806 1.00 77.19 84 MET A O 1
ATOM 656 N N . GLY A 1 85 ? 1.927 -2.898 -20.912 1.00 78.00 85 GLY A N 1
ATOM 657 C CA . GLY A 1 85 ? 3.297 -2.558 -21.292 1.00 78.00 85 GLY A CA 1
ATOM 658 C C . GLY A 1 85 ? 4.187 -3.760 -21.629 1.00 78.00 85 GLY A C 1
ATOM 659 O O . GLY A 1 85 ? 5.250 -3.570 -22.204 1.00 78.00 85 GLY A O 1
ATOM 660 N N . ILE A 1 86 ? 3.787 -5.004 -21.366 1.00 83.19 86 ILE A N 1
ATOM 661 C CA . ILE A 1 86 ? 4.583 -6.199 -21.684 1.00 83.19 86 ILE A CA 1
ATOM 662 C C . ILE A 1 86 ? 4.601 -6.425 -23.204 1.00 83.19 86 ILE A C 1
ATOM 664 O O . ILE A 1 86 ? 3.603 -6.829 -23.804 1.00 83.19 86 ILE A O 1
ATOM 668 N N . ALA A 1 87 ? 5.747 -6.177 -23.839 1.00 79.06 87 ALA A N 1
ATOM 669 C CA . ALA A 1 87 ? 5.863 -6.167 -25.296 1.00 79.06 87 ALA A CA 1
ATOM 670 C C . ALA A 1 87 ? 6.349 -7.502 -25.877 1.00 79.06 87 ALA A C 1
ATOM 672 O O . ALA A 1 87 ? 5.901 -7.907 -26.952 1.00 79.06 87 ALA A O 1
ATOM 673 N N . GLU A 1 88 ? 7.284 -8.176 -25.202 1.00 80.62 88 GLU A N 1
ATOM 674 C CA . GLU A 1 88 ? 7.964 -9.349 -25.756 1.00 80.62 88 GLU A CA 1
ATOM 675 C C . GLU A 1 88 ? 8.508 -10.319 -24.698 1.00 80.62 88 GLU A C 1
ATOM 677 O O . GLU A 1 88 ? 8.756 -9.963 -23.544 1.00 80.62 88 GLU A O 1
ATOM 682 N N . LYS A 1 89 ? 8.727 -11.573 -25.119 1.00 84.81 89 LYS A N 1
ATOM 683 C CA . LYS A 1 89 ? 9.446 -12.574 -24.322 1.00 84.81 89 LYS A CA 1
ATOM 684 C C . LYS A 1 89 ? 10.889 -12.104 -24.098 1.00 84.81 89 LYS A C 1
ATOM 686 O O . LYS A 1 89 ? 11.577 -11.687 -25.026 1.00 84.81 89 LYS A O 1
ATOM 691 N N . GLY A 1 90 ? 11.387 -12.244 -22.879 1.00 79.38 90 GLY A N 1
ATOM 692 C CA . GLY A 1 90 ? 12.718 -11.825 -22.457 1.00 79.38 90 GLY A CA 1
ATOM 693 C C . GLY A 1 90 ? 12.782 -10.444 -21.817 1.00 79.38 90 GLY A C 1
ATOM 694 O O . GLY A 1 90 ? 13.869 -10.056 -21.396 1.00 79.38 90 GLY A O 1
ATOM 695 N N . GLN A 1 91 ? 11.659 -9.731 -21.738 1.00 76.12 91 GLN A N 1
ATOM 696 C CA . GLN A 1 91 ? 11.564 -8.458 -21.036 1.00 76.12 91 GLN A CA 1
ATOM 697 C C . GLN A 1 91 ? 11.812 -8.643 -19.531 1.00 76.12 91 GLN A C 1
ATOM 699 O O . GLN A 1 91 ? 11.316 -9.604 -18.943 1.00 76.12 91 GLN A O 1
ATOM 704 N N . VAL A 1 92 ? 12.573 -7.731 -18.920 1.00 80.00 92 VAL A N 1
ATOM 705 C CA . VAL A 1 92 ? 12.856 -7.724 -17.476 1.00 80.00 92 VAL A CA 1
ATOM 706 C C . VAL A 1 92 ? 11.799 -6.905 -16.750 1.00 80.00 92 VAL A C 1
ATOM 708 O O . VAL A 1 92 ? 11.396 -5.846 -17.232 1.00 80.00 92 VAL A O 1
ATOM 711 N N . VAL A 1 93 ? 11.350 -7.411 -15.606 1.00 80.94 93 VAL A N 1
ATOM 712 C CA . VAL A 1 93 ? 10.322 -6.789 -14.773 1.00 80.94 93 VAL A CA 1
ATOM 713 C C . VAL A 1 93 ? 10.688 -6.912 -13.299 1.00 80.94 93 VAL A C 1
ATOM 715 O O . VAL A 1 93 ? 11.384 -7.852 -12.918 1.00 80.94 93 VAL A O 1
ATOM 718 N N . VAL A 1 94 ? 10.228 -5.986 -12.459 1.00 81.56 94 VAL A N 1
ATOM 719 C CA . VAL A 1 94 ? 10.448 -6.061 -11.003 1.00 81.56 94 VAL A CA 1
ATOM 720 C C . VAL A 1 94 ? 9.131 -6.186 -10.262 1.00 81.56 94 VAL A C 1
ATOM 722 O O . VAL A 1 94 ? 8.366 -5.228 -10.263 1.00 81.56 94 VAL A O 1
ATOM 725 N N . MET A 1 95 ? 8.931 -7.321 -9.586 1.00 82.31 95 MET A N 1
ATOM 726 C CA . MET A 1 95 ? 7.792 -7.619 -8.717 1.00 82.31 95 MET A CA 1
ATOM 727 C C . MET A 1 95 ? 8.074 -7.187 -7.280 1.00 82.31 95 MET A C 1
ATOM 729 O O . MET A 1 95 ? 9.056 -7.633 -6.696 1.00 82.31 95 MET A O 1
ATOM 733 N N . LEU A 1 96 ? 7.202 -6.359 -6.690 1.00 82.00 96 LEU A N 1
ATOM 734 C CA . LEU A 1 96 ? 7.237 -6.000 -5.266 1.00 82.00 96 LEU A CA 1
ATOM 735 C C . LEU A 1 96 ? 6.000 -6.534 -4.539 1.00 82.00 96 LEU A C 1
ATOM 737 O O . LEU A 1 96 ? 4.888 -6.055 -4.760 1.00 82.00 96 LEU A O 1
ATOM 741 N N . HIS A 1 97 ? 6.211 -7.449 -3.597 1.00 82.12 97 HIS A N 1
ATOM 742 C CA . HIS A 1 97 ? 5.166 -7.994 -2.743 1.00 82.12 97 HIS A CA 1
ATOM 743 C C . HIS A 1 97 ? 5.322 -7.499 -1.301 1.00 82.12 97 HIS A C 1
ATOM 745 O O . HIS A 1 97 ? 6.080 -8.054 -0.504 1.00 82.12 97 HIS A O 1
ATOM 751 N N . CYS A 1 98 ? 4.572 -6.456 -0.936 1.00 82.56 98 CYS A N 1
ATOM 752 C CA . CYS A 1 98 ? 4.466 -5.983 0.445 1.00 82.56 98 CYS A CA 1
ATOM 753 C C . CYS A 1 98 ? 3.102 -5.332 0.750 1.00 82.56 98 CYS A C 1
ATOM 755 O O . CYS A 1 98 ? 2.245 -5.158 -0.126 1.00 82.56 98 CYS A O 1
ATOM 757 N N . GLY A 1 99 ? 2.873 -5.006 2.024 1.00 85.69 99 GLY A N 1
ATOM 758 C CA . GLY A 1 99 ? 1.610 -4.442 2.509 1.00 85.69 99 GLY A CA 1
ATOM 759 C C . GLY A 1 99 ? 1.797 -3.384 3.593 1.00 85.69 99 GLY A C 1
ATOM 760 O O . GLY A 1 99 ? 2.869 -2.810 3.747 1.00 85.69 99 GLY A O 1
ATOM 761 N N . SER A 1 100 ? 0.760 -3.178 4.403 1.00 86.62 100 SER A N 1
ATOM 762 C CA . SER A 1 100 ? 0.667 -2.151 5.456 1.00 86.62 100 SER A CA 1
ATOM 763 C C . SER A 1 100 ? 1.549 -2.395 6.693 1.00 86.62 100 SER A C 1
ATOM 765 O O . SER A 1 100 ? 1.332 -1.797 7.749 1.00 86.62 100 SER A O 1
ATOM 767 N N . ARG A 1 101 ? 2.500 -3.330 6.594 1.00 90.25 101 ARG A N 1
ATOM 768 C CA . ARG A 1 101 ? 3.464 -3.700 7.638 1.00 90.25 101 ARG A CA 1
ATOM 769 C C . ARG A 1 101 ? 2.784 -3.957 9.001 1.00 90.25 101 ARG A C 1
ATOM 771 O O . ARG A 1 101 ? 1.644 -4.422 9.074 1.00 90.25 101 ARG A O 1
ATOM 778 N N . GLY A 1 102 ? 3.483 -3.682 10.099 1.00 89.00 102 GLY A N 1
ATOM 779 C CA . GLY A 1 102 ? 2.968 -3.810 11.462 1.00 89.00 102 GLY A CA 1
ATOM 780 C C . GLY A 1 102 ? 1.813 -2.860 11.789 1.00 89.00 102 GLY A C 1
ATOM 781 O O . GLY A 1 102 ? 1.081 -3.135 12.739 1.00 89.00 102 GLY A O 1
ATOM 782 N N . LEU A 1 103 ? 1.620 -1.791 11.004 1.00 92.56 103 LEU A N 1
ATOM 783 C CA . LEU A 1 103 ? 0.525 -0.839 11.188 1.00 92.56 103 LEU A CA 1
ATOM 784 C C . LEU A 1 103 ? -0.822 -1.511 10.936 1.00 92.56 103 LEU A C 1
ATOM 786 O O . LEU A 1 103 ? -1.641 -1.585 11.847 1.00 92.56 103 LEU A O 1
ATOM 790 N N . GLY A 1 104 ? -1.029 -2.077 9.743 1.00 91.56 104 GLY A N 1
ATOM 791 C CA . GLY A 1 104 ? -2.311 -2.713 9.418 1.00 91.56 104 GLY A CA 1
ATOM 792 C C . GLY A 1 104 ? -2.592 -3.971 10.241 1.00 91.56 104 GLY A C 1
ATOM 793 O O . GLY A 1 104 ? -3.735 -4.203 10.621 1.00 91.56 104 GLY A O 1
ATOM 794 N N . HIS A 1 105 ? -1.557 -4.736 10.617 1.00 90.12 105 HIS A N 1
ATOM 795 C CA . HIS A 1 105 ? -1.730 -5.840 11.570 1.00 90.12 105 HIS A CA 1
ATOM 796 C C . HIS A 1 105 ? -2.287 -5.334 12.905 1.00 90.12 105 HIS A C 1
ATOM 798 O O . HIS A 1 105 ? -3.173 -5.960 13.486 1.00 90.12 105 HIS A O 1
ATOM 804 N N . GLN A 1 106 ? -1.752 -4.227 13.425 1.00 92.88 106 GLN A N 1
ATOM 805 C CA . GLN A 1 106 ? -2.224 -3.670 14.687 1.00 92.88 106 GLN A CA 1
ATOM 806 C C . GLN A 1 106 ? -3.635 -3.089 14.550 1.00 92.88 106 GLN A C 1
ATOM 808 O O . GLN A 1 106 ? -4.444 -3.351 15.427 1.00 92.88 106 GLN A O 1
ATOM 813 N N . VAL A 1 107 ? -3.960 -2.412 13.441 1.00 92.62 107 VAL A N 1
ATOM 814 C CA . VAL A 1 107 ? -5.329 -1.938 13.151 1.00 92.62 107 VAL A CA 1
ATOM 815 C C . VAL A 1 107 ? -6.331 -3.095 13.178 1.00 92.62 107 VAL A C 1
ATOM 817 O O . VAL A 1 107 ? -7.361 -2.992 13.834 1.00 92.62 107 VAL A O 1
ATOM 820 N N . ALA A 1 108 ? -6.015 -4.222 12.533 1.00 89.75 108 ALA A N 1
ATOM 821 C CA . ALA A 1 108 ? -6.877 -5.403 12.564 1.00 89.75 108 ALA A CA 1
ATOM 822 C C . ALA A 1 108 ? -7.007 -5.992 13.979 1.00 89.75 108 ALA A C 1
ATOM 824 O O . ALA A 1 108 ? -8.101 -6.345 14.402 1.00 89.75 108 ALA A O 1
ATOM 825 N N . THR A 1 109 ? -5.901 -6.064 14.727 1.00 90.19 109 THR A N 1
ATOM 826 C CA . THR A 1 109 ? -5.907 -6.578 16.108 1.00 90.19 109 THR A CA 1
ATOM 827 C C . THR A 1 109 ? -6.768 -5.708 17.025 1.00 90.19 109 THR A C 1
ATOM 829 O O . THR A 1 109 ? -7.548 -6.238 17.810 1.00 90.19 109 THR A O 1
ATOM 832 N N . ASP A 1 110 ? -6.641 -4.385 16.915 1.00 91.62 110 ASP A N 1
ATOM 833 C CA . ASP A 1 110 ? -7.401 -3.428 17.720 1.00 91.62 110 ASP A CA 1
ATOM 834 C C . ASP A 1 110 ? -8.899 -3.505 17.374 1.00 91.62 110 ASP A C 1
ATOM 836 O O . ASP A 1 110 ? -9.744 -3.534 18.267 1.00 91.62 110 ASP A O 1
ATOM 840 N N . ALA A 1 111 ? -9.233 -3.630 16.085 1.00 90.25 111 ALA A N 1
ATOM 841 C CA . ALA A 1 111 ? -10.613 -3.750 15.629 1.00 90.25 111 ALA A CA 1
ATOM 842 C C . ALA A 1 111 ? -11.295 -5.043 16.093 1.00 90.25 111 ALA A C 1
ATOM 844 O O . ALA A 1 111 ? -12.459 -4.999 16.478 1.00 90.25 111 ALA A O 1
ATOM 845 N N . LEU A 1 112 ? -10.585 -6.178 16.114 1.00 90.00 112 LEU A N 1
ATOM 846 C CA . LEU A 1 112 ? -11.139 -7.447 16.601 1.00 90.00 112 LEU A CA 1
ATOM 847 C C . LEU A 1 112 ? -11.601 -7.346 18.062 1.00 90.00 112 LEU A C 1
ATOM 849 O O . LEU A 1 112 ? -12.666 -7.854 18.399 1.00 90.00 112 LEU A O 1
ATOM 853 N N . VAL A 1 113 ? -10.850 -6.639 18.913 1.00 91.75 113 VAL A N 1
ATOM 854 C CA . VAL A 1 113 ? -11.223 -6.428 20.323 1.00 91.75 113 VAL A CA 1
ATOM 855 C C . VAL A 1 113 ? -12.508 -5.605 20.448 1.00 91.75 113 VAL A C 1
ATOM 857 O O . VAL A 1 113 ? -13.364 -5.918 21.275 1.00 91.75 113 VAL A O 1
ATOM 860 N N . GLU A 1 114 ? -12.674 -4.566 19.629 1.00 92.25 114 GLU A N 1
ATOM 861 C CA . GLU A 1 114 ? -13.900 -3.758 19.635 1.00 92.25 114 GLU A CA 1
ATOM 862 C C . GLU A 1 114 ? -15.090 -4.506 19.014 1.00 92.25 114 GLU A C 1
ATOM 864 O O . GLU A 1 114 ? -16.210 -4.412 19.517 1.00 92.25 114 GLU A O 1
ATOM 869 N N . MET A 1 115 ? -14.854 -5.323 17.984 1.00 91.88 115 MET A N 1
ATOM 870 C CA . MET A 1 115 ? -15.882 -6.184 17.393 1.00 91.88 115 MET A CA 1
ATOM 871 C C . MET A 1 115 ? -16.385 -7.235 18.387 1.00 91.88 115 MET A C 1
ATOM 873 O O . MET A 1 115 ? -17.591 -7.432 18.481 1.00 91.88 115 MET A O 1
ATOM 877 N N . GLU A 1 116 ? -15.515 -7.848 19.197 1.00 90.88 116 GLU A N 1
ATOM 878 C CA . GLU A 1 116 ? -15.939 -8.784 20.254 1.00 90.88 116 GLU A CA 1
ATOM 879 C C . GLU A 1 116 ? -16.910 -8.126 21.254 1.00 90.88 116 GLU A C 1
ATOM 881 O O . GLU A 1 116 ? -17.921 -8.725 21.633 1.00 90.88 116 GLU A O 1
ATOM 886 N N . LYS A 1 117 ? -16.662 -6.865 21.638 1.00 91.69 117 LYS A N 1
ATOM 887 C CA . LYS A 1 117 ? -17.575 -6.095 22.504 1.00 91.69 117 LYS A CA 1
ATOM 888 C C . LYS A 1 117 ? -18.893 -5.773 21.798 1.00 91.69 117 LYS A C 1
ATOM 890 O O . LYS A 1 117 ? -19.958 -5.890 22.406 1.00 91.69 117 LYS A O 1
ATOM 895 N N . ALA A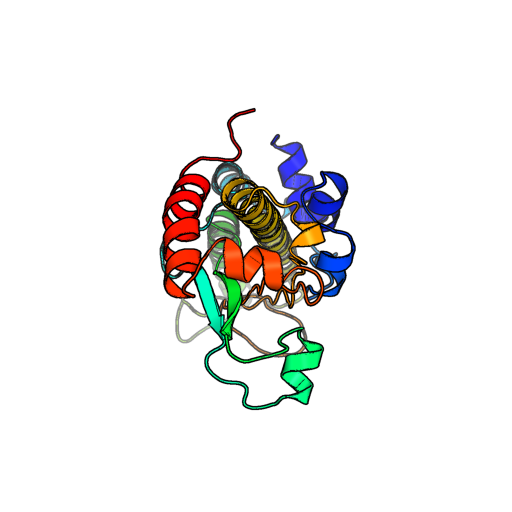 1 118 ? -18.832 -5.384 20.524 1.00 92.81 118 ALA A N 1
ATOM 896 C CA . ALA A 1 118 ? -20.015 -5.081 19.724 1.00 92.81 118 ALA A CA 1
ATOM 897 C C . ALA A 1 118 ? -20.913 -6.312 19.542 1.00 92.81 118 ALA A C 1
ATOM 899 O O . ALA A 1 118 ? -22.130 -6.201 19.661 1.00 92.81 118 ALA A O 1
ATOM 900 N N . MET A 1 119 ? -20.332 -7.495 19.328 1.00 92.69 119 MET A N 1
ATOM 901 C CA . MET A 1 119 ? -21.083 -8.748 19.217 1.00 92.69 119 MET A CA 1
ATOM 902 C C . MET A 1 119 ? -21.832 -9.091 20.498 1.00 92.69 119 MET A C 1
ATOM 904 O O . MET A 1 119 ? -23.004 -9.459 20.431 1.00 92.69 119 MET A O 1
ATOM 908 N N . ALA A 1 120 ? -21.179 -8.935 21.655 1.00 92.62 120 ALA A N 1
ATOM 909 C CA . ALA A 1 120 ? -21.808 -9.169 22.951 1.00 92.62 120 ALA A CA 1
ATOM 910 C C . ALA A 1 120 ? -22.987 -8.211 23.194 1.00 92.62 120 ALA A C 1
ATOM 912 O O . ALA A 1 120 ? -24.037 -8.642 23.664 1.00 92.62 120 ALA A O 1
ATOM 913 N N . ARG A 1 121 ? -22.841 -6.929 22.826 1.00 94.25 121 ARG A N 1
ATOM 914 C CA . ARG A 1 121 ? -23.918 -5.927 22.898 1.00 94.25 121 ARG A CA 1
ATOM 915 C C . ARG A 1 121 ? -25.080 -6.253 21.955 1.00 94.25 121 ARG A C 1
ATOM 917 O O . ARG A 1 121 ? -26.235 -6.121 22.347 1.00 94.25 121 ARG A O 1
ATOM 924 N N . ASP A 1 122 ? -24.776 -6.655 20.723 1.00 92.88 122 ASP A N 1
ATOM 925 C CA . ASP A 1 122 ? -25.760 -6.826 19.648 1.00 92.88 122 ASP A CA 1
ATOM 926 C C . ASP A 1 122 ? -26.365 -8.244 19.593 1.00 92.88 122 ASP A C 1
ATOM 928 O O . ASP A 1 122 ? -27.182 -8.526 18.712 1.00 92.88 122 ASP A O 1
ATOM 932 N N . GLY A 1 123 ? -25.958 -9.143 20.498 1.00 93.31 123 GLY A N 1
ATOM 933 C CA . GLY A 1 123 ? -26.421 -10.533 20.546 1.00 93.31 123 GLY A CA 1
ATOM 934 C C . GLY A 1 123 ? -25.976 -11.379 19.348 1.00 93.31 123 GLY A C 1
ATOM 935 O O . GLY A 1 123 ? -26.671 -12.320 18.965 1.00 93.31 123 GLY A O 1
ATOM 936 N N . ILE A 1 124 ? -24.844 -11.041 18.722 1.00 92.88 124 ILE A N 1
ATOM 937 C CA . ILE A 1 124 ? -24.317 -11.761 17.557 1.00 92.88 124 ILE A CA 1
ATOM 938 C C . ILE A 1 124 ? -23.525 -12.976 18.047 1.00 92.88 124 ILE A C 1
ATOM 940 O O . ILE A 1 124 ? -22.502 -12.833 18.714 1.00 92.88 124 ILE A O 1
ATOM 944 N N . SER A 1 125 ? -23.978 -14.173 17.677 1.00 91.94 125 SER A N 1
ATOM 945 C CA . SER A 1 125 ? -23.246 -15.422 17.901 1.00 91.94 125 SER A CA 1
ATOM 946 C C . SER A 1 125 ? -22.641 -15.926 16.595 1.00 91.94 125 SER A C 1
ATOM 948 O O . SER A 1 125 ? -23.230 -15.795 15.522 1.00 91.94 125 SER A O 1
ATOM 950 N N . VAL A 1 126 ? -21.436 -16.478 16.689 1.00 89.25 126 VAL A N 1
ATOM 951 C CA . VAL A 1 126 ? -20.677 -17.015 15.557 1.00 89.25 126 VAL A CA 1
ATOM 952 C C . VAL A 1 126 ? -20.146 -18.394 15.915 1.00 89.25 126 VAL A C 1
ATOM 954 O O . VAL A 1 126 ? -19.896 -18.685 17.083 1.00 89.25 126 VAL A O 1
ATOM 957 N N . ASN A 1 127 ? -19.947 -19.231 14.900 1.00 89.69 127 ASN A N 1
ATOM 958 C CA . ASN A 1 127 ? -19.437 -20.591 15.084 1.00 89.69 127 ASN A CA 1
ATOM 959 C C . ASN A 1 127 ? -17.960 -20.620 15.508 1.00 89.69 127 ASN A C 1
ATOM 961 O O . ASN A 1 127 ? -17.525 -21.576 16.141 1.00 89.69 127 ASN A O 1
ATOM 965 N N . ASP A 1 128 ? -17.198 -19.584 15.153 1.00 86.06 128 ASP A N 1
ATOM 966 C CA . ASP A 1 128 ? -15.777 -19.454 15.466 1.00 86.06 128 ASP A CA 1
ATOM 967 C C . ASP A 1 128 ? -15.481 -18.018 15.908 1.00 86.06 128 ASP A C 1
ATOM 969 O O . ASP A 1 128 ? -15.917 -17.062 15.266 1.00 86.06 128 ASP A O 1
ATOM 973 N N . ARG A 1 129 ? -14.708 -17.858 16.984 1.00 78.94 129 ARG A N 1
ATOM 974 C CA . ARG 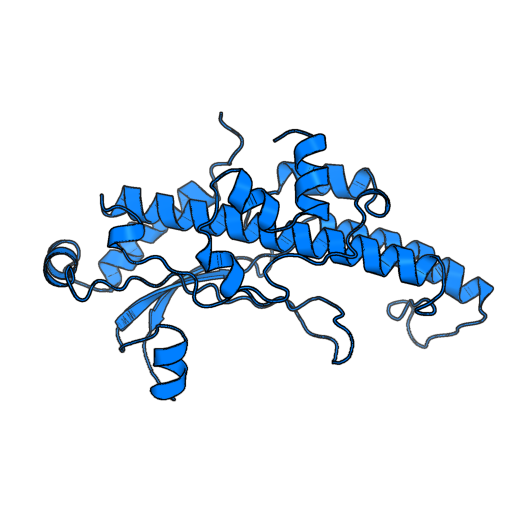A 1 129 ? -14.287 -16.551 17.506 1.00 78.94 129 ARG A CA 1
ATOM 975 C C . ARG A 1 129 ? -13.499 -15.727 16.476 1.00 78.94 129 ARG A C 1
ATOM 977 O O . ARG A 1 129 ? -13.546 -14.503 16.514 1.00 78.94 129 ARG A O 1
ATOM 984 N N . GLN A 1 130 ? -12.810 -16.374 15.537 1.00 83.38 130 GLN A N 1
ATOM 985 C CA . GLN A 1 130 ? -12.103 -15.723 14.431 1.00 83.38 130 GLN A CA 1
ATOM 986 C C . GLN A 1 130 ? -13.045 -15.032 13.433 1.00 83.38 130 GLN A C 1
ATOM 988 O O . GLN A 1 130 ? -12.588 -14.219 12.633 1.00 83.38 130 GLN A O 1
ATOM 993 N N . LEU A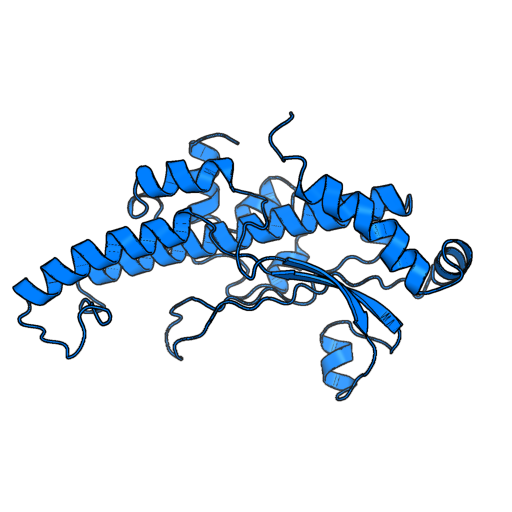 1 131 ? -14.352 -15.306 13.495 1.00 88.06 131 LEU A N 1
ATOM 994 C CA . LEU A 1 131 ? -15.392 -14.634 12.712 1.00 88.06 131 LEU A CA 1
ATOM 995 C C . LEU A 1 131 ? -15.974 -13.410 13.440 1.00 88.06 131 LEU A C 1
ATOM 997 O O . LEU A 1 131 ? -17.126 -13.040 13.204 1.00 88.06 131 LEU A O 1
ATOM 1001 N N . ALA A 1 132 ? -15.199 -12.789 14.337 1.00 87.50 132 ALA A N 1
ATOM 1002 C CA . ALA A 1 132 ? -15.622 -11.579 15.026 1.00 87.50 132 ALA A CA 1
ATOM 1003 C C . ALA A 1 132 ? -16.011 -10.479 14.024 1.00 87.50 132 ALA A C 1
ATOM 1005 O O . ALA A 1 132 ? -15.299 -10.225 13.051 1.00 87.50 132 ALA A O 1
ATOM 1006 N N . CYS A 1 133 ? -17.160 -9.840 14.245 1.00 91.25 133 CYS A N 1
ATOM 1007 C CA . CYS A 1 133 ? -17.725 -8.872 13.312 1.00 91.25 133 CYS A CA 1
ATOM 1008 C C . CYS A 1 133 ? -18.526 -7.779 14.025 1.00 91.25 133 CYS A C 1
ATOM 1010 O O . CYS A 1 133 ? -18.963 -7.933 15.159 1.00 91.25 133 CYS A O 1
ATOM 1012 N N . ALA A 1 134 ? -18.748 -6.667 13.332 1.00 91.44 134 ALA A N 1
ATOM 1013 C CA . ALA A 1 134 ? -19.658 -5.611 13.757 1.00 91.44 134 ALA A CA 1
ATOM 1014 C C . ALA A 1 134 ? -20.611 -5.264 12.611 1.00 91.44 134 ALA A C 1
ATOM 1016 O O . ALA A 1 134 ? -20.323 -5.524 11.438 1.00 91.44 134 ALA A O 1
ATOM 1017 N N . ARG A 1 135 ? -21.756 -4.659 12.936 1.00 90.69 135 ARG A N 1
ATOM 1018 C CA . ARG A 1 135 ? -22.663 -4.136 11.908 1.00 90.69 135 ARG A CA 1
ATOM 1019 C C . ARG A 1 135 ? -21.961 -3.018 11.143 1.00 90.69 135 ARG A C 1
ATOM 1021 O O . ARG A 1 135 ? -21.345 -2.147 11.744 1.00 90.69 135 ARG A O 1
ATOM 1028 N N . LEU A 1 136 ? -22.115 -3.005 9.820 1.00 89.44 136 LEU A N 1
ATOM 1029 C CA . LEU A 1 136 ? -21.411 -2.066 8.937 1.00 89.44 136 LEU A CA 1
ATOM 1030 C C . LEU A 1 136 ? -21.600 -0.594 9.339 1.00 89.44 136 LEU A C 1
ATOM 1032 O O . LEU A 1 136 ? -20.659 0.193 9.287 1.00 89.44 136 LEU A O 1
ATOM 1036 N N . TYR A 1 137 ? -22.814 -0.234 9.754 1.00 92.50 137 TYR A N 1
ATOM 1037 C CA . TYR A 1 137 ? -23.183 1.130 10.136 1.00 92.50 137 TYR A CA 1
ATOM 1038 C C . TYR A 1 137 ? -23.087 1.398 11.647 1.00 92.50 137 TYR A C 1
ATOM 1040 O O . TYR A 1 137 ? -23.541 2.447 12.096 1.00 92.50 137 TYR A O 1
ATOM 1048 N N . SER A 1 138 ? -22.532 0.476 12.445 1.00 93.62 138 SER A N 1
ATOM 1049 C CA . SER A 1 138 ? -22.233 0.767 13.852 1.00 93.62 138 SER A CA 1
ATOM 1050 C C . SER A 1 138 ? -20.983 1.637 13.972 1.00 93.62 138 SER A C 1
ATOM 1052 O O . SER A 1 138 ? -20.186 1.737 13.034 1.00 93.62 138 SER A O 1
ATOM 1054 N N . ASN A 1 139 ? -20.782 2.233 15.148 1.00 94.69 139 ASN A N 1
ATOM 1055 C CA . ASN A 1 139 ? -19.576 3.009 15.431 1.00 94.69 139 ASN A CA 1
ATOM 1056 C C . ASN A 1 139 ? -18.308 2.166 15.225 1.00 94.69 139 ASN A C 1
ATOM 1058 O O . ASN A 1 139 ? -17.368 2.629 14.593 1.00 94.69 139 ASN A O 1
ATOM 1062 N N . GLU A 1 140 ? -18.304 0.908 15.676 1.00 93.19 140 GLU A N 1
ATOM 1063 C CA . GLU A 1 140 ? -17.159 -0.000 15.525 1.00 93.19 140 GLU A CA 1
ATOM 1064 C C . GLU A 1 140 ? -16.909 -0.374 14.059 1.00 93.19 140 GLU A C 1
ATOM 1066 O O . GLU A 1 140 ? -15.760 -0.416 13.621 1.00 93.19 140 GLU A O 1
ATOM 1071 N N . GLY A 1 141 ? -17.976 -0.612 13.286 1.00 92.12 141 GLY A N 1
ATOM 1072 C CA . GLY A 1 141 ? -17.877 -0.893 11.854 1.00 92.12 141 GLY A CA 1
ATOM 1073 C C . GLY A 1 141 ? -17.292 0.287 11.078 1.00 92.12 141 GLY A C 1
ATOM 1074 O O . GLY A 1 141 ? -16.357 0.114 10.297 1.00 92.12 141 GLY A O 1
ATOM 1075 N N . GLN A 1 142 ? -17.791 1.499 11.333 1.00 95.50 142 GLN A N 1
ATOM 1076 C CA . GLN A 1 142 ? -17.293 2.716 10.689 1.00 95.50 142 GLN A CA 1
ATOM 1077 C C . GLN A 1 142 ? -15.859 3.049 11.109 1.00 95.50 142 GLN A C 1
ATOM 1079 O O . GLN A 1 142 ? -15.034 3.379 10.258 1.00 95.50 142 GLN A O 1
ATOM 1084 N N . ASP A 1 143 ? -15.535 2.915 12.394 1.00 95.25 143 ASP A N 1
ATOM 1085 C CA . ASP A 1 143 ? -14.185 3.156 12.900 1.00 95.25 143 ASP A CA 1
ATOM 1086 C C . ASP A 1 143 ? -13.179 2.172 12.293 1.00 95.25 143 ASP A C 1
ATOM 1088 O O . ASP A 1 143 ? -12.105 2.587 11.848 1.00 95.25 143 ASP A O 1
ATOM 1092 N N . TYR A 1 144 ? -13.550 0.892 12.176 1.00 93.75 144 TYR A N 1
ATOM 1093 C CA . TYR A 1 144 ? -12.722 -0.099 11.497 1.00 93.75 144 TYR A CA 1
ATOM 1094 C C . TYR A 1 144 ? -12.524 0.227 10.016 1.00 93.75 144 TYR A C 1
ATOM 1096 O O . TYR A 1 144 ? -11.389 0.195 9.549 1.00 93.75 144 TYR A O 1
ATOM 1104 N N . LEU A 1 145 ? -13.582 0.571 9.272 1.00 93.62 145 LEU A N 1
ATOM 1105 C CA . LEU A 1 145 ? -13.463 0.893 7.844 1.00 93.62 145 LEU A CA 1
ATOM 1106 C C . LEU A 1 145 ? -12.529 2.079 7.596 1.00 93.62 145 LEU A C 1
ATOM 1108 O O . LEU A 1 145 ? -11.695 2.028 6.691 1.00 93.62 145 LEU A O 1
ATOM 1112 N N . LYS A 1 146 ? -12.626 3.123 8.422 1.00 96.06 146 LYS A N 1
ATOM 1113 C CA . LYS A 1 146 ? -11.749 4.293 8.337 1.00 96.06 146 LYS A CA 1
ATOM 1114 C C . LYS A 1 146 ? -10.298 3.963 8.703 1.00 96.06 146 LYS A C 1
ATOM 1116 O O . LYS A 1 146 ? -9.373 4.384 8.008 1.00 96.06 146 LYS A O 1
ATOM 1121 N N . GLY A 1 147 ? -10.083 3.169 9.757 1.00 94.75 147 GLY A N 1
ATOM 1122 C CA . GLY A 1 147 ? -8.749 2.703 10.150 1.00 94.75 147 GLY A CA 1
ATOM 1123 C C . GLY A 1 147 ? -8.122 1.752 9.120 1.00 94.75 147 GLY A C 1
ATOM 1124 O O . GLY A 1 147 ? -6.926 1.828 8.840 1.00 94.75 147 GLY A O 1
ATOM 1125 N N . MET A 1 148 ? -8.931 0.887 8.507 1.00 94.44 148 MET A N 1
ATOM 1126 C CA . MET A 1 148 ? -8.537 0.002 7.411 1.00 94.44 148 MET A CA 1
ATOM 1127 C C . MET A 1 148 ? -8.138 0.811 6.174 1.00 94.44 148 MET A C 1
ATOM 1129 O O . MET A 1 148 ? -7.091 0.535 5.592 1.00 94.44 148 MET A O 1
ATOM 1133 N N . ALA A 1 149 ? -8.920 1.828 5.803 1.00 95.19 149 ALA A N 1
ATOM 1134 C CA . ALA A 1 149 ? -8.591 2.731 4.704 1.00 95.19 149 ALA A CA 1
ATOM 1135 C C . ALA A 1 149 ? -7.264 3.470 4.946 1.00 95.19 149 ALA A C 1
ATOM 1137 O O . ALA A 1 149 ? -6.418 3.535 4.057 1.00 95.19 149 ALA A O 1
ATOM 1138 N N . ALA A 1 150 ? -7.013 3.924 6.177 1.00 96.06 150 ALA A N 1
ATOM 1139 C CA . ALA A 1 150 ? -5.725 4.502 6.552 1.00 96.06 150 ALA A CA 1
ATOM 1140 C C . ALA A 1 150 ? -4.568 3.488 6.436 1.00 96.06 150 ALA A C 1
ATOM 1142 O O . ALA A 1 150 ? -3.495 3.804 5.922 1.00 96.06 150 ALA A O 1
ATOM 1143 N N . ALA A 1 151 ? -4.779 2.235 6.850 1.00 94.69 151 ALA A N 1
ATOM 1144 C CA . ALA A 1 151 ? -3.785 1.176 6.670 1.00 94.69 151 ALA A CA 1
ATOM 1145 C C . ALA A 1 151 ? -3.531 0.839 5.186 1.00 94.69 151 ALA A C 1
ATOM 1147 O O . ALA A 1 151 ? -2.398 0.508 4.825 1.00 94.69 151 ALA A O 1
ATOM 1148 N N . ALA A 1 152 ? -4.550 0.940 4.330 1.00 93.44 152 ALA A N 1
ATOM 1149 C CA . ALA A 1 152 ? -4.429 0.779 2.883 1.00 93.44 152 ALA A CA 1
ATOM 1150 C C . ALA A 1 152 ? -3.590 1.906 2.261 1.00 93.44 152 ALA A C 1
ATOM 1152 O O . ALA A 1 152 ? -2.627 1.617 1.550 1.00 93.44 152 ALA A O 1
ATOM 1153 N N . ASN A 1 153 ? -3.866 3.162 2.632 1.00 95.06 153 ASN A N 1
ATOM 1154 C CA . ASN A 1 153 ? -3.056 4.336 2.282 1.00 95.06 153 ASN A CA 1
ATOM 1155 C C . ASN A 1 153 ? -1.589 4.144 2.665 1.00 95.06 153 ASN A C 1
ATOM 1157 O O . ASN A 1 153 ? -0.710 4.264 1.812 1.00 95.06 153 ASN A O 1
ATOM 1161 N N . PHE A 1 154 ? -1.319 3.702 3.895 1.00 94.31 154 PHE A N 1
ATOM 1162 C CA . PHE A 1 154 ? 0.039 3.367 4.325 1.00 94.31 154 PHE A CA 1
ATOM 1163 C C . PHE A 1 154 ? 0.691 2.272 3.463 1.00 94.31 154 PHE A C 1
ATOM 1165 O O . PHE A 1 154 ? 1.890 2.325 3.199 1.00 94.31 154 PHE A O 1
ATOM 1172 N N . ALA A 1 155 ? -0.071 1.273 3.008 1.00 91.75 155 ALA A N 1
ATOM 1173 C CA . ALA A 1 155 ? 0.451 0.224 2.136 1.00 91.75 155 ALA A CA 1
ATOM 1174 C C . ALA A 1 155 ? 0.826 0.750 0.742 1.00 91.75 155 ALA A C 1
ATOM 1176 O O . ALA A 1 155 ? 1.861 0.340 0.216 1.00 91.75 155 ALA A O 1
ATOM 1177 N N . TRP A 1 156 ? 0.021 1.641 0.151 1.00 92.75 156 TRP A N 1
ATOM 1178 C CA . TRP A 1 156 ? 0.383 2.282 -1.114 1.00 92.75 156 TRP A CA 1
ATOM 1179 C C . TRP A 1 156 ? 1.621 3.159 -0.958 1.00 92.75 156 TRP A C 1
ATOM 1181 O O . TRP A 1 156 ? 2.572 2.946 -1.701 1.00 92.75 156 TRP A O 1
ATOM 1191 N N . VAL A 1 157 ? 1.678 4.026 0.061 1.00 93.12 157 VAL A N 1
ATOM 1192 C CA . VAL A 1 157 ? 2.876 4.836 0.360 1.00 93.12 157 VAL A CA 1
ATOM 1193 C C . VAL A 1 157 ? 4.107 3.945 0.507 1.00 93.12 157 VAL A C 1
ATOM 1195 O O . VAL A 1 157 ? 5.131 4.194 -0.122 1.00 93.12 157 VAL A O 1
ATOM 1198 N N . ASN A 1 158 ? 4.001 2.857 1.279 1.00 90.19 158 ASN A N 1
ATOM 1199 C CA . ASN A 1 158 ? 5.105 1.922 1.464 1.00 90.19 158 ASN A CA 1
ATOM 1200 C C . ASN A 1 158 ? 5.606 1.384 0.121 1.00 90.19 158 ASN A C 1
ATOM 1202 O O . ASN A 1 158 ? 6.807 1.375 -0.124 1.00 90.19 158 ASN A O 1
ATOM 1206 N N . ARG A 1 159 ? 4.703 0.953 -0.763 1.00 88.19 159 ARG A N 1
ATOM 1207 C CA . ARG A 1 159 ? 5.091 0.407 -2.067 1.00 88.19 159 ARG A CA 1
ATOM 1208 C C . ARG A 1 159 ? 5.608 1.468 -3.039 1.00 88.19 159 ARG A C 1
ATOM 1210 O O . ARG A 1 159 ? 6.508 1.166 -3.817 1.00 88.19 159 ARG A O 1
ATOM 1217 N N . SER A 1 160 ? 5.097 2.689 -2.977 1.00 90.31 160 SER A N 1
ATOM 1218 C CA . SER A 1 160 ? 5.607 3.826 -3.743 1.00 90.31 160 SER A CA 1
ATOM 1219 C C . SER A 1 160 ? 7.048 4.154 -3.363 1.00 90.31 160 SER A C 1
ATOM 1221 O O . SER A 1 160 ? 7.915 4.198 -4.232 1.00 90.31 160 SER A O 1
ATOM 1223 N N . CYS A 1 161 ? 7.346 4.249 -2.063 1.00 89.19 161 CYS A N 1
ATOM 1224 C CA . CYS A 1 161 ? 8.719 4.420 -1.582 1.00 89.19 161 CYS A CA 1
ATOM 1225 C C . CYS A 1 161 ? 9.625 3.262 -2.034 1.00 89.19 161 CYS A C 1
ATOM 1227 O O . CYS A 1 161 ? 10.748 3.480 -2.474 1.00 89.19 161 CYS A O 1
ATOM 1229 N N . MET A 1 162 ? 9.127 2.024 -1.995 1.00 84.62 162 MET A N 1
ATOM 1230 C CA . MET A 1 162 ? 9.874 0.864 -2.491 1.00 84.62 162 MET A CA 1
ATOM 1231 C C . MET A 1 162 ? 10.133 0.933 -4.001 1.00 84.62 162 MET A C 1
ATOM 1233 O O . MET A 1 162 ? 11.212 0.560 -4.452 1.00 84.62 162 MET A O 1
ATOM 1237 N N . THR A 1 163 ? 9.171 1.424 -4.782 1.00 87.88 163 THR A N 1
ATOM 1238 C CA . THR A 1 163 ? 9.307 1.613 -6.235 1.00 87.88 163 THR A CA 1
ATOM 1239 C C . THR A 1 163 ? 10.364 2.668 -6.548 1.00 87.88 163 THR A C 1
ATOM 1241 O O . THR A 1 163 ? 11.210 2.449 -7.413 1.00 87.88 163 THR A O 1
ATOM 1244 N N . PHE A 1 164 ? 10.393 3.762 -5.785 1.00 87.69 164 PHE A N 1
ATOM 1245 C CA . PHE A 1 164 ? 11.474 4.743 -5.844 1.00 87.69 164 PHE A CA 1
ATOM 1246 C C . PHE A 1 164 ? 12.842 4.102 -5.568 1.00 87.69 164 PHE A C 1
ATOM 1248 O O . PHE A 1 164 ? 13.774 4.263 -6.356 1.00 87.69 164 PHE A O 1
ATOM 1255 N N . CYS A 1 165 ? 12.958 3.293 -4.510 1.00 84.44 165 CYS A N 1
ATOM 1256 C CA . CYS A 1 165 ? 14.196 2.575 -4.202 1.00 84.44 165 CYS A CA 1
ATOM 1257 C C . CYS A 1 165 ? 14.613 1.607 -5.322 1.00 84.44 165 CYS A C 1
ATOM 1259 O O . CYS A 1 165 ? 15.797 1.521 -5.643 1.00 84.44 165 CYS A O 1
ATOM 1261 N N . VAL A 1 166 ? 13.661 0.903 -5.948 1.00 83.38 166 VAL A N 1
ATOM 1262 C CA . VAL A 1 166 ? 13.921 0.044 -7.119 1.00 83.38 166 VAL A CA 1
ATOM 1263 C C . VAL A 1 166 ? 14.495 0.878 -8.263 1.00 83.38 166 VAL A C 1
ATOM 1265 O O . VAL A 1 166 ? 15.548 0.532 -8.795 1.00 83.38 166 VAL A O 1
ATOM 1268 N N . ARG A 1 167 ? 13.847 1.994 -8.618 1.00 83.94 167 ARG A N 1
ATOM 1269 C CA . ARG A 1 167 ? 14.315 2.906 -9.673 1.00 83.94 167 ARG A CA 1
ATOM 1270 C C . ARG A 1 167 ? 15.739 3.384 -9.402 1.00 83.94 167 ARG A C 1
ATOM 1272 O O . ARG A 1 167 ? 16.591 3.277 -10.281 1.00 83.94 167 ARG A O 1
ATOM 1279 N N . GLN A 1 168 ? 16.029 3.813 -8.174 1.00 82.75 168 GLN A N 1
ATOM 1280 C CA . GLN A 1 168 ? 17.367 4.263 -7.791 1.00 82.75 168 GLN A CA 1
ATOM 1281 C C . GLN A 1 168 ? 18.407 3.135 -7.854 1.00 82.75 168 GLN A C 1
ATOM 1283 O O . GLN A 1 168 ? 19.522 3.343 -8.335 1.00 82.75 168 GLN A O 1
ATOM 1288 N N . ALA A 1 169 ? 18.056 1.928 -7.402 1.00 79.81 169 ALA A N 1
ATOM 1289 C CA . ALA A 1 169 ? 18.953 0.778 -7.441 1.00 79.81 169 ALA A CA 1
ATOM 1290 C C . ALA A 1 169 ? 19.334 0.408 -8.883 1.00 79.81 169 ALA A C 1
ATOM 1292 O O . ALA A 1 169 ? 20.509 0.172 -9.173 1.00 79.81 169 ALA A O 1
ATOM 1293 N N . PHE A 1 170 ? 18.368 0.408 -9.803 1.00 78.62 170 PHE A N 1
ATOM 1294 C CA . PHE A 1 170 ? 18.626 0.165 -11.222 1.00 78.62 170 PHE A CA 1
ATOM 1295 C C . PHE A 1 170 ? 19.438 1.301 -11.847 1.00 78.62 170 PHE A C 1
ATOM 1297 O O . PHE A 1 170 ? 20.414 1.026 -12.546 1.00 78.62 170 PHE A O 1
ATOM 1304 N N . ALA A 1 171 ? 19.115 2.558 -11.536 1.00 81.50 171 ALA A N 1
ATOM 1305 C CA . ALA A 1 171 ? 19.866 3.699 -12.043 1.00 81.50 171 ALA A CA 1
ATOM 1306 C C . ALA A 1 171 ? 21.341 3.658 -11.636 1.00 81.50 171 ALA A C 1
ATOM 1308 O O . ALA A 1 171 ? 22.221 3.824 -12.479 1.00 81.50 171 ALA A O 1
ATOM 1309 N N . ASN A 1 172 ? 21.620 3.338 -10.371 1.00 78.88 172 ASN A N 1
ATOM 1310 C CA . ASN A 1 172 ? 22.981 3.199 -9.857 1.00 78.88 172 ASN A CA 1
ATOM 1311 C C . ASN A 1 172 ? 23.720 2.001 -10.472 1.00 78.88 172 ASN A C 1
ATOM 1313 O O . ASN A 1 172 ? 24.917 2.082 -10.731 1.00 78.88 172 ASN A O 1
ATOM 1317 N N . THR A 1 173 ? 23.018 0.889 -10.708 1.00 77.06 173 THR A N 1
ATOM 1318 C CA . THR A 1 173 ? 23.621 -0.336 -11.260 1.00 77.06 173 THR A CA 1
ATOM 1319 C C . THR A 1 173 ? 23.978 -0.176 -12.736 1.00 77.06 173 THR A C 1
ATOM 1321 O O . THR A 1 173 ? 25.047 -0.607 -13.165 1.00 77.06 173 THR A O 1
ATOM 1324 N N . PHE A 1 174 ? 23.094 0.445 -13.522 1.00 77.38 174 PHE A N 1
ATOM 1325 C CA . PHE A 1 174 ? 23.262 0.576 -14.972 1.00 77.38 174 PHE A CA 1
ATOM 1326 C C . PHE A 1 174 ? 23.848 1.924 -15.401 1.00 77.38 174 PHE A C 1
ATOM 1328 O O . PHE A 1 174 ? 24.213 2.072 -16.566 1.00 77.38 174 PHE A O 1
ATOM 1335 N N . ASN A 1 175 ? 23.972 2.885 -14.479 1.00 82.50 175 ASN A N 1
ATOM 1336 C CA . ASN A 1 175 ? 24.383 4.264 -14.743 1.00 82.50 175 ASN A CA 1
ATOM 1337 C C . ASN A 1 175 ? 23.528 4.929 -15.843 1.00 82.50 175 ASN A C 1
ATOM 1339 O O . ASN A 1 175 ? 24.039 5.576 -16.760 1.00 82.50 175 ASN A O 1
ATOM 1343 N N . ILE A 1 176 ? 22.214 4.702 -15.777 1.00 81.00 176 ILE A N 1
ATOM 1344 C CA . ILE A 1 176 ? 21.196 5.221 -16.699 1.00 81.00 176 ILE A CA 1
ATOM 1345 C C . ILE A 1 176 ? 20.048 5.767 -15.848 1.00 81.00 176 ILE A C 1
ATOM 1347 O O . ILE A 1 176 ? 19.693 5.157 -14.845 1.00 81.00 176 ILE A O 1
ATOM 1351 N N . GLN A 1 177 ? 19.462 6.900 -16.231 1.00 78.50 177 GLN A N 1
ATOM 1352 C CA . GLN A 1 177 ? 18.336 7.467 -15.487 1.00 78.50 177 GLN A CA 1
ATOM 1353 C C . GLN A 1 177 ? 17.098 6.553 -15.556 1.00 78.50 177 GLN A C 1
ATOM 1355 O O . GLN A 1 177 ? 16.869 5.935 -16.597 1.00 78.50 177 GLN A O 1
ATOM 1360 N N . PRO A 1 178 ? 16.268 6.469 -14.497 1.00 77.06 178 PRO A N 1
ATOM 1361 C CA . PRO A 1 178 ? 15.061 5.639 -14.506 1.00 77.06 178 PRO A CA 1
ATOM 1362 C C . PRO A 1 178 ? 14.095 5.934 -15.668 1.00 77.06 178 PRO A C 1
ATOM 1364 O O . PRO A 1 178 ? 13.467 5.006 -16.177 1.00 77.06 178 PRO A O 1
ATOM 1367 N N . ASP A 1 179 ? 14.024 7.190 -16.124 1.00 76.50 179 ASP A N 1
ATOM 1368 C CA . ASP A 1 179 ? 13.215 7.606 -17.283 1.00 76.50 179 ASP A CA 1
ATOM 1369 C C . ASP A 1 179 ? 13.736 6.998 -18.594 1.00 76.50 179 ASP A C 1
ATOM 1371 O O . ASP A 1 179 ? 12.969 6.514 -19.422 1.00 76.50 179 ASP A O 1
ATOM 1375 N N . ASP A 1 180 ? 15.061 6.946 -18.770 1.00 74.19 180 ASP A N 1
ATOM 1376 C CA . ASP A 1 180 ? 15.706 6.328 -19.938 1.00 74.19 180 ASP A CA 1
ATOM 1377 C C . ASP A 1 180 ? 15.584 4.795 -19.930 1.00 74.19 180 ASP A C 1
ATOM 1379 O O . ASP A 1 180 ? 15.688 4.145 -20.982 1.00 74.19 180 ASP A O 1
ATOM 1383 N N . LEU A 1 181 ? 15.400 4.224 -18.736 1.00 71.50 181 LEU A N 1
ATOM 1384 C CA . LEU A 1 181 ? 15.086 2.817 -18.525 1.00 71.50 181 LEU A CA 1
ATOM 1385 C C . LEU A 1 181 ? 13.595 2.515 -18.739 1.00 71.50 181 LEU A C 1
ATOM 1387 O O . LEU A 1 181 ? 13.261 1.342 -18.858 1.00 71.50 181 LEU A O 1
ATOM 1391 N N . ASP A 1 182 ? 12.736 3.535 -18.834 1.00 78.31 182 ASP A N 1
ATOM 1392 C CA . ASP A 1 182 ? 11.276 3.424 -18.952 1.00 78.31 182 ASP A CA 1
ATOM 1393 C C . ASP A 1 182 ? 10.659 2.584 -17.822 1.00 78.31 182 ASP A C 1
ATOM 1395 O O . ASP A 1 182 ? 9.843 1.688 -18.044 1.00 78.31 182 ASP A O 1
ATOM 1399 N N . MET A 1 183 ? 11.093 2.876 -16.587 1.00 78.25 183 MET A N 1
ATOM 1400 C CA . MET A 1 183 ? 10.695 2.203 -15.344 1.00 78.25 183 MET A CA 1
ATOM 1401 C C . MET A 1 183 ? 9.281 2.565 -14.875 1.00 78.25 183 MET A C 1
ATOM 1403 O O . MET A 1 183 ? 9.061 2.952 -13.722 1.00 78.25 183 MET A O 1
ATOM 1407 N N . GLN A 1 184 ? 8.317 2.416 -15.781 1.00 80.69 184 GLN A N 1
ATOM 1408 C CA . GLN A 1 184 ? 6.897 2.642 -15.538 1.00 80.69 184 GLN A CA 1
ATOM 1409 C C . GLN A 1 184 ? 6.295 1.519 -14.701 1.00 80.69 184 GLN A C 1
ATOM 1411 O O . GLN A 1 184 ? 6.675 0.352 -14.819 1.00 80.69 184 GLN A O 1
ATOM 1416 N N . VAL A 1 185 ? 5.332 1.891 -13.865 1.00 78.44 185 VAL A N 1
ATOM 1417 C CA . VAL A 1 185 ? 4.504 0.964 -13.099 1.00 78.44 185 VAL A CA 1
ATOM 1418 C C . VAL A 1 185 ? 3.411 0.419 -14.007 1.00 78.44 185 VAL A C 1
ATOM 1420 O O . VAL A 1 185 ? 2.609 1.183 -14.529 1.00 78.44 185 VAL A O 1
ATOM 1423 N N . CYS A 1 186 ? 3.306 -0.903 -14.137 1.00 72.12 186 CYS A N 1
ATOM 1424 C CA . CYS A 1 186 ? 2.184 -1.479 -14.882 1.00 72.12 186 CYS A CA 1
ATOM 1425 C C . CYS A 1 186 ? 0.878 -1.526 -14.080 1.00 72.12 186 CYS A C 1
ATOM 1427 O O . CYS A 1 186 ? -0.184 -1.330 -14.664 1.00 72.12 186 CYS A O 1
ATOM 1429 N N . ASN A 1 187 ? 0.926 -1.848 -12.778 1.00 68.19 187 ASN A N 1
ATOM 1430 C CA . ASN A 1 187 ? -0.254 -1.832 -11.906 1.00 68.19 187 ASN A CA 1
ATOM 1431 C C . ASN A 1 187 ? 0.111 -1.862 -10.402 1.00 68.19 187 ASN A C 1
ATOM 1433 O O . ASN A 1 187 ? 1.057 -2.547 -10.009 1.00 68.19 187 ASN A O 1
ATOM 1437 N N . PHE A 1 188 ? -0.699 -1.212 -9.560 1.00 61.50 188 PHE A N 1
ATOM 1438 C CA . PHE A 1 188 ? -0.823 -1.446 -8.125 1.00 61.50 188 PHE A CA 1
ATOM 1439 C C . PHE A 1 188 ? -2.237 -1.903 -7.753 1.00 61.50 188 PHE A C 1
ATOM 1441 O O . PHE A 1 188 ? -3.165 -1.110 -7.633 1.00 61.50 188 PHE A O 1
ATOM 1448 N N . LEU A 1 189 ? -2.366 -3.184 -7.451 1.00 55.84 189 LEU A N 1
ATOM 1449 C CA . LEU A 1 189 ? -3.547 -3.838 -6.906 1.00 55.84 189 LEU A CA 1
ATOM 1450 C C . LEU A 1 189 ? -3.469 -3.914 -5.372 1.00 55.84 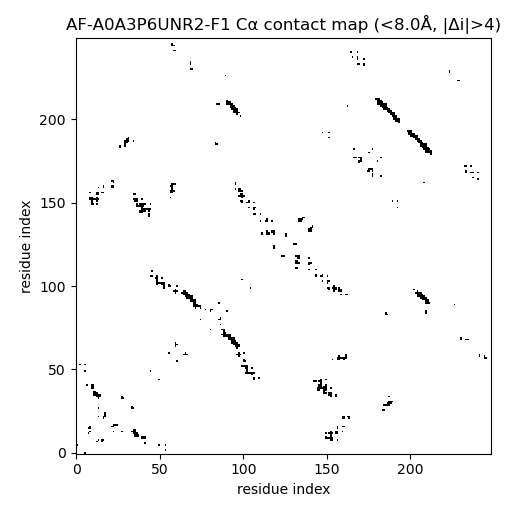189 LEU A C 1
ATOM 1452 O O . LEU A 1 189 ? -2.396 -4.128 -4.799 1.00 55.84 189 LEU A O 1
ATOM 1456 N N . LEU A 1 190 ? -4.611 -3.766 -4.707 1.00 52.88 190 LEU A N 1
ATOM 1457 C CA . LEU A 1 190 ? -4.841 -4.145 -3.322 1.00 52.88 190 LEU A CA 1
ATOM 1458 C C . LEU A 1 190 ? -5.716 -5.388 -3.243 1.00 52.88 190 LEU A C 1
ATOM 1460 O O . LEU A 1 190 ? -6.376 -5.834 -4.168 1.00 52.88 190 LEU A O 1
ATOM 1464 N N . TYR A 1 191 ? -5.620 -6.032 -2.091 1.00 48.56 191 TYR A N 1
ATOM 1465 C CA . TYR A 1 191 ? -5.898 -7.456 -2.050 1.00 48.56 191 TYR A CA 1
ATOM 1466 C C . TYR A 1 191 ? -6.006 -8.015 -0.643 1.00 48.56 191 TYR A C 1
ATOM 1468 O O . TYR A 1 191 ? -6.237 -9.183 -0.512 1.00 48.56 191 TYR A O 1
ATOM 1476 N N . LYS A 1 192 ? -5.875 -7.239 0.433 1.00 48.66 192 LYS A N 1
ATOM 1477 C CA . LYS A 1 192 ? -6.504 -7.557 1.738 1.00 48.66 192 LYS A CA 1
ATOM 1478 C C . LYS A 1 192 ? -7.233 -6.294 2.116 1.00 48.66 192 LYS A C 1
ATOM 1480 O O . LYS A 1 192 ? -6.841 -5.584 3.037 1.00 48.66 192 LYS A O 1
ATOM 1485 N N . LEU A 1 193 ? -8.203 -5.963 1.286 1.00 45.09 193 LEU A N 1
ATOM 1486 C CA . LEU A 1 193 ? -9.033 -4.802 1.469 1.00 45.09 193 LEU A CA 1
ATOM 1487 C C . LEU A 1 193 ? -10.472 -5.240 1.274 1.00 45.09 193 LEU A C 1
ATOM 1489 O O . LEU A 1 193 ? -10.772 -6.046 0.395 1.00 45.09 193 LEU A O 1
ATOM 1493 N N . PHE A 1 194 ? -11.346 -4.730 2.128 1.00 44.78 194 PHE A N 1
ATOM 1494 C CA . PHE A 1 194 ? -12.772 -4.828 1.904 1.00 44.78 194 PHE A CA 1
ATOM 1495 C C . PHE A 1 194 ? -13.192 -3.616 1.070 1.00 44.78 194 PHE A C 1
ATOM 1497 O O . PHE A 1 194 ? -13.268 -2.504 1.591 1.00 44.78 194 PHE A O 1
ATOM 1504 N N . VAL A 1 195 ? -13.426 -3.830 -0.225 1.00 43.44 195 VAL A N 1
ATOM 1505 C CA . VAL A 1 195 ? -13.974 -2.814 -1.131 1.00 43.44 195 VAL A CA 1
ATOM 1506 C C . VAL A 1 195 ? -15.413 -3.200 -1.453 1.00 43.44 195 VAL A C 1
ATOM 1508 O O . VAL A 1 195 ? -15.700 -4.288 -1.957 1.00 43.44 195 VAL A O 1
ATOM 1511 N N . PHE A 1 196 ? -16.349 -2.316 -1.113 1.00 37.97 196 PHE A N 1
ATOM 1512 C CA . PHE A 1 196 ? -17.749 -2.481 -1.491 1.00 37.97 196 PHE A CA 1
ATOM 1513 C C . PHE A 1 196 ? -17.859 -2.267 -3.014 1.00 37.97 196 PHE A C 1
ATOM 1515 O O . PHE A 1 196 ? -17.362 -1.243 -3.477 1.00 37.97 196 PHE A O 1
ATOM 1522 N N . PRO A 1 197 ? -18.475 -3.172 -3.810 1.00 36.72 197 PRO A N 1
ATOM 1523 C CA . PRO A 1 197 ? -19.440 -4.200 -3.412 1.00 36.72 197 PRO A CA 1
ATOM 1524 C C . PRO A 1 197 ? -18.978 -5.670 -3.572 1.00 36.72 197 PRO A C 1
ATOM 1526 O O . PRO A 1 197 ? -19.823 -6.563 -3.509 1.00 36.72 197 PRO A O 1
ATOM 1529 N N . LEU A 1 198 ? -17.694 -5.984 -3.794 1.00 26.45 198 LEU A N 1
ATOM 1530 C CA . LEU A 1 198 ? -17.290 -7.326 -4.257 1.00 26.45 198 LEU A CA 1
ATOM 1531 C C . LEU A 1 198 ? -16.080 -7.929 -3.515 1.00 26.45 198 LEU A C 1
ATOM 1533 O O . LEU A 1 198 ? -14.937 -7.692 -3.871 1.00 26.45 198 LEU A O 1
ATOM 1537 N N . ARG A 1 199 ? -16.412 -8.853 -2.595 1.00 29.39 199 ARG A N 1
ATOM 1538 C CA . ARG A 1 199 ? -15.653 -10.035 -2.113 1.00 29.39 199 ARG A CA 1
ATOM 1539 C C . ARG A 1 199 ? -14.305 -9.837 -1.386 1.00 29.39 199 ARG A C 1
ATOM 1541 O O . ARG A 1 199 ? -13.481 -8.994 -1.699 1.00 29.39 199 ARG A O 1
ATOM 1548 N N . PHE A 1 200 ? -14.094 -10.720 -0.402 1.00 27.88 200 PHE A N 1
ATOM 1549 C CA . PHE A 1 200 ? -12.846 -10.924 0.340 1.00 27.88 200 PHE A CA 1
ATOM 1550 C C . PHE A 1 200 ? -11.733 -11.431 -0.583 1.00 27.88 200 PHE A C 1
ATOM 1552 O O . PHE A 1 200 ? -11.917 -12.456 -1.239 1.00 27.88 200 PHE A O 1
ATOM 1559 N N . PHE A 1 201 ? -10.562 -10.793 -0.560 1.00 31.42 201 PHE A N 1
ATOM 1560 C CA . PHE A 1 201 ? -9.367 -11.286 -1.251 1.00 31.42 201 PHE A CA 1
ATOM 1561 C C . PHE A 1 201 ? -8.110 -11.181 -0.369 1.00 31.42 201 PHE A C 1
ATOM 1563 O O . PHE A 1 201 ? -8.152 -10.559 0.697 1.00 31.42 201 PHE A O 1
ATOM 1570 N N . PHE A 1 202 ? -7.032 -11.874 -0.783 1.00 30.59 202 PHE A N 1
ATOM 1571 C CA . PHE A 1 202 ? -5.726 -12.024 -0.107 1.00 30.59 202 PHE A CA 1
ATOM 1572 C C . PHE A 1 202 ? -4.570 -11.309 -0.830 1.00 30.59 202 PHE A C 1
ATOM 1574 O O . PHE A 1 202 ? -4.492 -11.379 -2.050 1.00 30.59 202 PHE A O 1
ATOM 1581 N N . VAL A 1 203 ? -3.650 -10.690 -0.061 1.00 35.44 203 VAL A N 1
ATOM 1582 C CA . VAL A 1 203 ? -2.662 -9.703 -0.534 1.00 35.44 203 VAL A CA 1
ATOM 1583 C C . VAL A 1 203 ? -1.698 -10.281 -1.576 1.00 35.44 203 VAL A C 1
ATOM 1585 O O . VAL A 1 203 ? -0.882 -11.096 -1.169 1.00 35.44 203 VAL A O 1
ATOM 1588 N N . LEU A 1 204 ? -1.733 -9.864 -2.852 1.00 31.36 204 LEU A N 1
ATOM 1589 C CA . LEU A 1 204 ? -0.797 -10.253 -3.923 1.00 31.36 204 LEU A CA 1
ATOM 1590 C C . LEU A 1 204 ? -0.582 -9.155 -4.986 1.00 31.36 204 LEU A C 1
ATOM 1592 O O . LEU A 1 204 ? -1.429 -9.011 -5.867 1.00 31.36 204 LEU A O 1
ATOM 1596 N N . LEU A 1 205 ? 0.523 -8.378 -4.924 1.00 44.31 205 LEU A N 1
ATOM 1597 C CA . LEU A 1 205 ? 0.831 -7.366 -5.958 1.00 44.31 205 LEU A CA 1
ATOM 1598 C C . LEU A 1 205 ? 2.020 -7.784 -6.766 1.00 44.31 205 LEU A C 1
ATOM 1600 O O . LEU A 1 205 ? 3.105 -8.012 -6.241 1.00 44.31 205 LEU A O 1
ATOM 1604 N N . LEU A 1 206 ? 1.782 -7.749 -8.059 1.00 37.84 206 LEU A N 1
ATOM 1605 C CA . LEU A 1 206 ? 2.765 -7.574 -9.083 1.00 37.84 206 LEU A CA 1
ATOM 1606 C C . LEU A 1 206 ? 2.904 -6.076 -9.386 1.00 37.84 206 LEU A C 1
ATOM 1608 O O . LEU A 1 206 ? 2.089 -5.514 -10.108 1.00 37.84 206 LEU A O 1
ATOM 1612 N N . ILE A 1 207 ? 3.935 -5.434 -8.840 1.00 47.59 207 ILE A N 1
ATOM 1613 C CA . ILE A 1 207 ? 4.504 -4.285 -9.548 1.00 47.59 207 ILE A CA 1
ATOM 16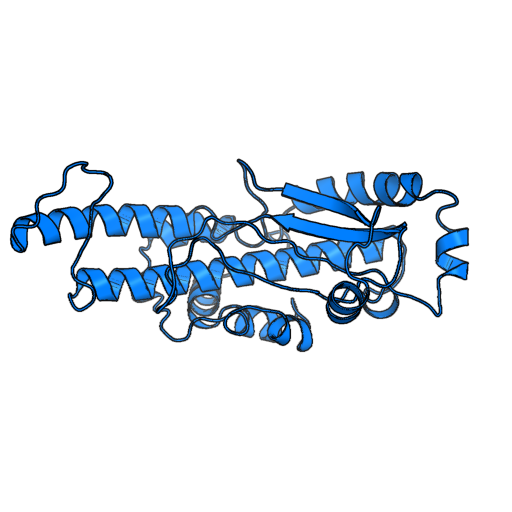14 C C . ILE A 1 207 ? 5.218 -4.905 -10.751 1.00 47.59 207 ILE A C 1
ATOM 1616 O O . ILE A 1 207 ? 5.859 -5.936 -10.618 1.00 47.59 207 ILE A O 1
ATOM 1620 N N . ILE A 1 208 ? 5.036 -4.378 -11.949 1.00 48.09 208 ILE A N 1
ATOM 1621 C CA . ILE A 1 208 ? 5.985 -4.612 -13.035 1.00 48.09 208 ILE A CA 1
ATOM 1622 C C . ILE A 1 208 ? 6.574 -3.241 -13.218 1.00 48.09 208 ILE A C 1
ATOM 1624 O O . ILE A 1 208 ? 5.902 -2.349 -13.725 1.00 48.09 208 ILE A O 1
ATOM 1628 N N . VAL A 1 209 ? 7.795 -3.059 -12.738 1.00 50.09 209 VAL A N 1
ATOM 1629 C CA . VAL A 1 209 ? 8.604 -1.968 -13.255 1.00 50.09 209 VAL A CA 1
ATOM 1630 C C . VAL A 1 209 ? 9.151 -2.451 -14.585 1.00 50.09 209 VAL A C 1
ATOM 1632 O O . VAL A 1 209 ? 9.939 -3.398 -14.619 1.00 50.09 209 VAL A O 1
ATOM 1635 N N . HIS A 1 210 ? 8.634 -1.891 -15.674 1.00 55.53 210 HIS A N 1
ATOM 1636 C CA . HIS A 1 210 ? 9.076 -2.239 -17.020 1.00 55.53 210 HIS A CA 1
ATOM 1637 C C . HIS A 1 210 ? 10.493 -1.709 -17.261 1.00 55.53 210 HIS A C 1
ATOM 1639 O O . HIS A 1 210 ? 10.904 -0.730 -16.659 1.00 55.53 210 HIS A O 1
ATOM 1645 N N . MET A 1 211 ? 11.269 -2.366 -18.116 1.00 47.47 211 MET A N 1
ATOM 1646 C CA . MET A 1 211 ? 12.455 -1.761 -18.710 1.00 47.47 211 MET A CA 1
ATOM 1647 C C . MET A 1 211 ? 12.320 -1.744 -20.236 1.00 47.47 211 MET A C 1
ATOM 1649 O O . MET A 1 211 ? 12.760 -2.685 -20.909 1.00 47.47 211 MET A O 1
ATOM 1653 N N . CYS A 1 212 ? 11.680 -0.715 -20.804 1.00 40.78 212 CYS A N 1
ATOM 1654 C CA . CYS A 1 212 ? 11.478 -0.603 -22.249 1.00 40.78 212 CYS A CA 1
ATOM 1655 C C . CYS A 1 212 ? 12.354 0.500 -22.806 1.00 40.78 212 CYS A C 1
ATOM 1657 O O . CYS A 1 212 ? 12.007 1.671 -22.797 1.00 40.78 212 CYS A O 1
ATOM 1659 N N . SER A 1 213 ? 13.448 0.146 -23.463 1.00 38.34 213 SER A N 1
ATOM 1660 C CA . SER A 1 213 ? 13.986 1.093 -24.429 1.00 38.34 213 SER A CA 1
ATOM 1661 C C . SER A 1 213 ? 14.171 0.431 -25.772 1.00 38.34 213 SER A C 1
ATOM 1663 O O . SER A 1 213 ? 15.251 -0.049 -26.114 1.00 38.34 213 SER A O 1
ATOM 1665 N N . ARG A 1 214 ? 13.120 0.506 -26.604 1.00 40.91 214 ARG A N 1
ATOM 1666 C CA . ARG A 1 214 ? 13.247 0.315 -28.061 1.00 40.91 214 ARG A CA 1
ATOM 1667 C C . ARG A 1 214 ? 14.366 1.190 -28.653 1.00 40.91 214 ARG A C 1
ATOM 1669 O O . ARG A 1 214 ? 14.928 0.818 -29.678 1.00 40.91 214 ARG A O 1
ATOM 1676 N N . LYS A 1 215 ? 14.723 2.316 -28.014 1.00 41.00 215 LYS A N 1
ATOM 1677 C CA . LYS A 1 215 ? 15.803 3.220 -28.448 1.00 41.00 215 LYS A CA 1
ATOM 1678 C C . LYS A 1 215 ? 17.198 2.832 -27.923 1.00 41.00 215 LYS A C 1
ATOM 1680 O O . LYS A 1 215 ? 18.167 3.024 -28.651 1.00 41.00 215 LYS A O 1
ATOM 1685 N N . ASN A 1 216 ? 17.320 2.230 -26.734 1.00 41.09 216 ASN A N 1
ATOM 1686 C CA . ASN A 1 216 ? 18.610 1.884 -26.107 1.00 41.09 216 ASN A CA 1
ATOM 1687 C C . ASN A 1 216 ? 18.897 0.378 -25.971 1.00 41.09 216 ASN A C 1
ATOM 1689 O O . ASN A 1 216 ? 19.924 0.010 -25.395 1.00 41.09 216 ASN A O 1
ATOM 1693 N N . LEU A 1 217 ? 18.095 -0.503 -26.581 1.00 42.94 217 LEU A N 1
ATOM 1694 C CA . LEU A 1 217 ? 18.346 -1.953 -26.605 1.00 42.94 217 LEU A CA 1
ATOM 1695 C C . LEU A 1 217 ? 19.777 -2.319 -27.063 1.00 42.94 217 LEU A C 1
ATOM 1697 O O . LEU A 1 217 ? 20.320 -3.336 -26.639 1.00 42.94 217 LEU A O 1
ATOM 1701 N N . ARG A 1 218 ? 20.419 -1.487 -27.903 1.00 39.94 218 ARG A N 1
ATOM 1702 C CA . ARG A 1 218 ? 21.828 -1.658 -28.314 1.00 39.94 218 ARG A CA 1
ATOM 1703 C C . ARG A 1 218 ? 22.839 -1.386 -27.194 1.00 39.94 218 ARG A C 1
ATOM 1705 O O . ARG A 1 218 ? 23.817 -2.118 -27.126 1.00 39.94 218 ARG A O 1
ATOM 1712 N N . LYS A 1 219 ? 22.618 -0.392 -26.323 1.00 40.56 219 LYS A N 1
ATOM 1713 C CA . LYS A 1 219 ? 23.463 -0.153 -25.134 1.00 40.56 219 LYS A CA 1
ATOM 1714 C C . LYS A 1 219 ? 23.214 -1.218 -24.061 1.00 40.56 219 LYS A C 1
ATOM 1716 O O . LYS A 1 219 ? 24.164 -1.697 -23.455 1.00 40.56 219 LYS A O 1
ATOM 1721 N N . TYR A 1 220 ? 21.966 -1.671 -23.923 1.00 42.66 220 TYR A N 1
ATOM 1722 C CA . TYR A 1 220 ? 21.574 -2.751 -23.009 1.00 42.66 220 TYR A CA 1
ATOM 1723 C C . TYR A 1 220 ? 22.187 -4.110 -23.381 1.00 42.66 220 TYR A C 1
ATOM 1725 O O . TYR A 1 220 ? 22.781 -4.776 -22.538 1.00 42.66 220 TYR A O 1
ATOM 1733 N N . LYS A 1 221 ? 22.142 -4.482 -24.670 1.00 41.03 221 LYS A N 1
ATOM 1734 C CA . LYS A 1 221 ? 22.832 -5.672 -25.205 1.00 41.03 221 LYS A CA 1
ATOM 1735 C C . LYS A 1 221 ? 24.360 -5.603 -25.081 1.00 41.03 221 LYS A C 1
ATOM 1737 O O . LYS A 1 221 ? 25.010 -6.641 -25.170 1.00 41.03 221 LYS A O 1
ATOM 1742 N N . LEU A 1 222 ? 24.934 -4.405 -24.929 1.00 39.81 222 LEU A N 1
ATOM 1743 C CA . LEU A 1 222 ? 26.378 -4.209 -24.771 1.00 39.81 222 LEU A CA 1
ATOM 1744 C C . LEU A 1 222 ? 26.826 -4.294 -23.300 1.00 39.81 222 LEU A C 1
ATOM 1746 O O . LEU A 1 222 ? 27.956 -4.702 -23.053 1.00 39.81 222 LEU A O 1
ATOM 1750 N N . ALA A 1 223 ? 25.957 -3.930 -22.348 1.00 40.53 223 ALA A N 1
ATOM 1751 C CA . ALA A 1 223 ? 26.258 -3.909 -20.912 1.00 40.53 223 ALA A CA 1
ATOM 1752 C C . ALA A 1 223 ? 26.055 -5.265 -20.209 1.00 40.53 223 ALA A C 1
ATOM 1754 O O . ALA A 1 223 ? 26.746 -5.556 -19.238 1.00 40.53 223 ALA A O 1
ATOM 1755 N N . CYS A 1 224 ? 25.152 -6.117 -20.700 1.00 40.47 224 CYS A N 1
ATOM 1756 C CA . CYS A 1 224 ? 24.991 -7.495 -20.232 1.00 40.47 224 CYS A CA 1
ATOM 1757 C C . CYS A 1 224 ? 24.796 -8.393 -21.455 1.00 40.47 224 CYS A C 1
ATOM 1759 O O . CYS A 1 224 ? 23.798 -8.281 -22.171 1.00 40.47 224 CYS A O 1
ATOM 1761 N N . LYS A 1 225 ? 25.768 -9.270 -21.723 1.00 39.75 225 LYS A N 1
ATOM 1762 C CA . LYS A 1 225 ? 25.729 -10.198 -22.863 1.00 39.75 225 LYS A CA 1
ATOM 1763 C C . LYS A 1 225 ? 24.700 -11.309 -22.645 1.00 39.75 225 LYS A C 1
ATOM 1765 O O . LYS A 1 225 ? 24.288 -11.933 -23.620 1.00 39.75 225 LYS A O 1
ATOM 1770 N N . ASN A 1 226 ? 24.251 -11.529 -21.404 1.00 46.44 226 ASN A N 1
ATOM 1771 C CA . ASN A 1 226 ? 23.244 -12.528 -21.055 1.00 46.44 226 ASN A CA 1
ATOM 1772 C C . ASN A 1 226 ? 22.183 -12.015 -20.066 1.00 46.44 226 ASN A C 1
ATOM 1774 O O . ASN A 1 226 ? 22.478 -11.274 -19.134 1.00 46.44 226 ASN A O 1
ATOM 1778 N N . LYS A 1 227 ? 20.937 -12.487 -20.222 1.00 51.50 227 LYS A N 1
ATOM 1779 C CA . LYS A 1 227 ? 19.789 -12.176 -19.337 1.00 51.50 227 LYS A CA 1
ATOM 1780 C C . LYS A 1 227 ? 20.057 -12.526 -17.863 1.00 51.50 227 LYS A C 1
ATOM 1782 O O . LYS A 1 227 ? 19.572 -11.842 -16.969 1.00 51.50 227 LYS A O 1
ATOM 1787 N N . SER A 1 228 ? 20.869 -13.554 -17.617 1.00 47.69 228 SER A N 1
ATOM 1788 C CA . SER A 1 228 ? 21.329 -13.954 -16.284 1.00 47.69 228 SER A CA 1
ATOM 1789 C C . SER A 1 228 ? 22.280 -12.941 -15.639 1.00 47.69 228 SER A C 1
ATOM 1791 O O . SER A 1 228 ? 22.311 -12.853 -14.418 1.00 47.69 228 SER A O 1
ATOM 1793 N N . GLU A 1 229 ? 23.024 -12.155 -16.424 1.00 48.53 229 GLU A N 1
ATOM 1794 C CA . GLU A 1 229 ? 23.949 -11.135 -15.908 1.00 48.53 229 GLU A CA 1
ATOM 1795 C C . GLU A 1 229 ? 23.204 -9.903 -15.392 1.00 48.53 229 GLU A C 1
ATOM 1797 O O . GLU A 1 229 ? 23.609 -9.347 -14.382 1.00 48.53 229 GLU A O 1
ATOM 1802 N N . VAL A 1 230 ? 22.077 -9.522 -16.008 1.00 52.44 230 VAL A N 1
ATOM 1803 C CA . VAL A 1 230 ? 21.220 -8.420 -15.524 1.00 52.44 230 VAL A CA 1
ATOM 1804 C C . VAL A 1 230 ? 20.644 -8.762 -14.152 1.00 52.44 230 VAL A C 1
ATOM 1806 O O . VAL A 1 230 ? 20.735 -7.968 -13.218 1.00 52.44 230 VAL A O 1
ATOM 1809 N N . VAL A 1 231 ? 20.095 -9.975 -14.018 1.00 51.66 231 VAL A N 1
ATOM 1810 C CA . VAL A 1 231 ? 19.571 -10.484 -12.746 1.00 51.66 231 VAL A CA 1
ATOM 1811 C C . VAL A 1 231 ? 20.706 -10.590 -11.723 1.00 51.66 231 VAL A C 1
ATOM 1813 O O . VAL A 1 231 ? 20.559 -10.094 -10.612 1.00 51.66 231 VAL A O 1
ATOM 1816 N N . ALA A 1 232 ? 21.863 -11.146 -12.096 1.00 51.03 232 ALA A N 1
ATOM 1817 C CA . ALA A 1 232 ? 23.013 -11.293 -11.202 1.00 51.03 232 ALA A CA 1
ATOM 1818 C C . ALA A 1 232 ? 23.672 -9.961 -10.794 1.00 51.03 232 ALA A C 1
ATO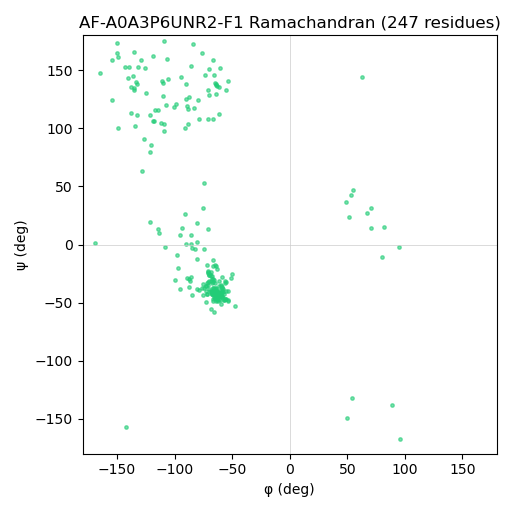M 1820 O O . ALA A 1 232 ? 24.209 -9.875 -9.693 1.00 51.03 232 ALA A O 1
ATOM 1821 N N . ALA A 1 233 ? 23.628 -8.928 -11.640 1.00 51.78 233 ALA A N 1
ATOM 1822 C CA . ALA A 1 233 ? 24.168 -7.600 -11.347 1.00 51.78 233 ALA A CA 1
ATOM 1823 C C . ALA A 1 233 ? 23.213 -6.766 -10.480 1.00 51.78 233 ALA A C 1
ATOM 1825 O O . ALA A 1 233 ? 23.660 -6.071 -9.569 1.00 51.78 233 ALA A O 1
ATOM 1826 N N . ALA A 1 234 ? 21.901 -6.868 -10.720 1.00 51.03 234 ALA A N 1
ATOM 1827 C CA . ALA A 1 234 ? 20.897 -6.138 -9.952 1.00 51.03 234 ALA A CA 1
ATOM 1828 C C . ALA A 1 234 ? 20.660 -6.753 -8.561 1.00 51.03 234 ALA A C 1
ATOM 1830 O O . ALA A 1 234 ? 20.495 -6.016 -7.592 1.00 51.03 234 ALA A O 1
ATOM 1831 N N . MET A 1 235 ? 20.685 -8.087 -8.423 1.00 53.75 235 MET A N 1
ATOM 1832 C CA . MET A 1 235 ? 20.289 -8.777 -7.181 1.00 53.75 235 MET A CA 1
ATOM 1833 C C . MET A 1 235 ? 21.096 -8.380 -5.927 1.00 53.75 235 MET A C 1
ATOM 1835 O O . MET A 1 235 ? 20.478 -8.134 -4.891 1.00 53.75 235 MET A O 1
ATOM 1839 N N . PRO A 1 236 ? 22.440 -8.271 -5.960 1.00 50.62 236 PRO A N 1
ATOM 1840 C CA . PRO A 1 236 ? 23.231 -7.958 -4.768 1.00 50.62 236 PRO A CA 1
ATOM 1841 C C . PRO A 1 236 ? 23.045 -6.510 -4.300 1.00 50.62 236 PRO A C 1
ATOM 1843 O O . PRO A 1 236 ? 23.048 -6.236 -3.100 1.00 50.62 236 PRO A O 1
ATOM 1846 N N . LEU A 1 237 ? 22.875 -5.579 -5.244 1.00 51.75 237 LEU A N 1
ATOM 1847 C CA . LEU A 1 237 ? 22.596 -4.167 -4.971 1.00 51.75 237 LEU A CA 1
ATOM 1848 C C . LEU A 1 237 ? 21.165 -3.984 -4.477 1.00 51.75 237 LEU A C 1
ATOM 1850 O O . LEU A 1 237 ? 20.949 -3.270 -3.505 1.00 51.75 237 LEU A O 1
ATOM 1854 N N . PHE A 1 238 ? 20.220 -4.713 -5.064 1.00 52.44 238 PHE A N 1
ATOM 1855 C CA . PHE A 1 238 ? 18.832 -4.747 -4.639 1.00 52.44 238 PHE A CA 1
ATOM 1856 C C . PHE A 1 238 ? 18.675 -5.282 -3.209 1.00 52.44 238 PHE A C 1
ATOM 1858 O O . PHE A 1 238 ? 18.047 -4.639 -2.374 1.00 52.44 238 PHE A O 1
ATOM 1865 N N . GLN A 1 239 ? 19.337 -6.392 -2.869 1.00 52.25 239 GLN A N 1
ATOM 1866 C CA . GLN A 1 239 ? 19.349 -6.934 -1.505 1.00 52.25 239 GLN A CA 1
ATOM 1867 C C . GLN A 1 239 ? 20.020 -5.992 -0.494 1.00 52.25 239 GLN A C 1
ATOM 1869 O O . GLN A 1 239 ? 19.539 -5.867 0.631 1.00 52.25 239 GLN A O 1
ATOM 1874 N N . LYS A 1 240 ? 21.093 -5.288 -0.885 1.00 51.16 240 LYS A N 1
ATOM 1875 C CA . LYS A 1 240 ? 21.728 -4.266 -0.035 1.00 51.16 240 LYS A CA 1
ATOM 1876 C C . LYS A 1 240 ? 20.832 -3.045 0.179 1.00 51.16 240 LYS A C 1
ATOM 1878 O O . LYS A 1 240 ? 20.755 -2.566 1.304 1.00 51.16 240 LYS A O 1
ATOM 1883 N N . PHE A 1 241 ? 20.128 -2.581 -0.853 1.00 51.94 241 PHE A N 1
ATOM 1884 C CA . PHE A 1 241 ? 19.219 -1.430 -0.775 1.00 51.94 241 PHE A CA 1
ATOM 1885 C C . PHE A 1 241 ? 17.945 -1.743 0.021 1.00 51.94 241 PHE A C 1
ATOM 1887 O O . PHE A 1 241 ? 17.424 -0.892 0.724 1.00 51.94 241 PHE A O 1
ATOM 1894 N N . LEU A 1 242 ? 17.469 -2.989 -0.028 1.00 50.06 242 LEU A N 1
ATOM 1895 C CA . LEU A 1 242 ? 16.370 -3.472 0.815 1.00 50.06 242 LEU A CA 1
ATOM 1896 C C . LEU A 1 242 ? 16.760 -3.606 2.295 1.00 50.06 242 LEU A C 1
ATOM 1898 O O . LEU A 1 242 ? 15.893 -3.545 3.168 1.00 50.06 242 LEU A O 1
ATOM 1902 N N . ALA A 1 243 ? 18.048 -3.821 2.575 1.00 45.88 243 ALA A N 1
ATOM 1903 C CA . ALA A 1 243 ? 18.586 -3.955 3.926 1.00 45.88 243 ALA A CA 1
ATOM 1904 C C . ALA A 1 243 ? 19.007 -2.609 4.550 1.00 45.88 243 ALA A C 1
ATOM 1906 O O . ALA A 1 243 ? 18.942 -2.465 5.773 1.00 45.88 243 ALA A O 1
ATOM 1907 N N . HIS A 1 244 ? 19.418 -1.628 3.736 1.00 41.78 244 HIS A N 1
ATOM 1908 C CA . HIS A 1 244 ? 19.834 -0.296 4.182 1.00 41.78 244 HIS A CA 1
ATOM 1909 C C . HIS A 1 244 ? 18.706 0.733 4.019 1.00 41.78 244 HIS A C 1
ATOM 1911 O O . HIS A 1 244 ? 18.156 0.948 2.950 1.00 41.78 244 HIS A O 1
ATOM 1917 N N . ARG A 1 245 ? 18.339 1.325 5.152 1.00 50.66 245 ARG A N 1
ATOM 1918 C CA . ARG A 1 245 ? 17.119 2.090 5.433 1.00 50.66 245 ARG A CA 1
ATOM 1919 C C . ARG A 1 245 ? 16.995 3.416 4.664 1.00 50.66 245 ARG A C 1
ATOM 1921 O O . ARG A 1 245 ? 17.992 4.075 4.415 1.00 50.66 245 ARG A O 1
ATOM 1928 N N . LEU A 1 246 ? 15.757 3.912 4.548 1.00 38.22 246 LEU A N 1
ATOM 1929 C CA . LEU A 1 246 ? 15.404 5.339 4.385 1.00 38.22 246 LEU A CA 1
ATOM 1930 C C . LEU A 1 246 ? 15.527 6.148 5.707 1.00 38.22 246 LEU A C 1
ATOM 1932 O O . LEU A 1 246 ? 14.738 7.054 5.959 1.00 38.22 246 LEU A O 1
ATOM 1936 N N . THR A 1 247 ? 16.449 5.799 6.615 1.00 34.78 247 THR A N 1
ATOM 1937 C CA . THR A 1 247 ? 16.635 6.535 7.892 1.00 34.78 247 THR A CA 1
ATOM 1938 C C . THR A 1 247 ? 18.038 7.104 8.075 1.00 34.78 247 THR A C 1
ATOM 1940 O O . THR A 1 247 ? 18.430 7.365 9.209 1.00 34.78 247 THR A O 1
ATOM 1943 N N . GLU A 1 248 ? 18.799 7.255 6.999 1.00 29.95 248 GLU A N 1
ATOM 1944 C CA . GLU A 1 248 ? 20.032 8.043 6.997 1.00 29.95 248 GLU A CA 1
ATOM 1945 C C . GLU A 1 248 ? 19.892 9.142 5.947 1.00 29.95 248 GLU A C 1
ATOM 1947 O O . GLU A 1 248 ? 20.329 8.986 4.815 1.00 29.95 248 GLU A O 1
ATOM 1952 N N . GLU A 1 249 ? 19.172 10.192 6.341 1.00 28.91 249 GLU A N 1
ATOM 1953 C CA . GLU A 1 249 ? 19.460 11.614 6.101 1.00 28.91 249 GLU A CA 1
ATOM 1954 C C . GLU A 1 249 ? 18.641 12.447 7.101 1.00 28.91 249 GLU A C 1
ATOM 1956 O O . GLU A 1 249 ? 17.433 12.151 7.289 1.00 28.91 249 GLU A O 1
#

Sequence (249 aa):
MSAADLVDCLEMGMDWTLREGYSWAEDKEHCEEYGRMLQADATKVSTRAKKRGLPQLGTLGAGNHYAEVQVIDEIYDKHAAAKMGIAEKGQVVVMLHCGSRGLGHQVATDALVEMEKAMARDGISVNDRQLACARLYSNEGQDYLKGMAAAANFAWVNRSCMTFCVRQAFANTFNIQPDDLDMQVCNFLLYKLFVFPLRFFFVLLLIIVHMCSRKNLRKYKLACKNKSEVVAAAMPLFQKFLAHRLTEE

pLDDT: mean 76.76, std 20.11, range [26.45, 96.94]

Nearest PDB structures (foldseek):
  7p3b-assembly2_B  TM=9.941E-01  e=1.653E-21  Homo sapiens
  7p3b-assembly1_A  TM=9.940E-01  e=2.152E-21  Homo sapiens
  8orj-assembly1_A  TM=9.884E-01  e=9.958E-21  Homo sapiens
  8btt-assembly2_B  TM=9.654E-01  e=3.462E-21  Homo sapiens
  8odp-assembly1_A  TM=9.077E-01  e=3.848E-21  Homo sapiens

Solvent-accessible surface area (backbone atoms only — not comparable to full-atom values): 13568 Å² total; per-residue (Å²): 136,55,78,65,55,52,43,45,30,17,46,38,4,34,60,40,33,45,73,74,64,39,43,60,82,67,48,35,77,28,21,55,70,53,26,37,43,83,68,20,34,50,87,53,44,48,71,67,20,49,67,49,23,65,88,47,63,53,50,58,69,75,82,93,30,48,72,45,81,46,62,38,81,76,78,93,51,66,68,63,32,45,74,50,64,51,82,57,70,67,41,49,31,37,33,48,27,65,55,34,59,52,20,33,55,38,45,52,56,57,40,46,59,49,16,50,53,44,18,69,75,70,71,60,83,68,97,45,83,90,65,58,48,55,57,70,89,38,71,65,26,45,42,41,52,18,18,48,26,13,24,49,6,36,18,39,32,22,51,39,42,41,49,37,51,49,41,51,46,50,19,68,72,68,74,44,57,43,74,73,37,33,58,46,60,46,35,43,63,82,23,73,51,89,52,91,93,66,67,88,52,70,75,72,34,60,31,33,34,36,57,58,33,95,86,45,51,69,60,52,56,68,76,35,89,42,79,66,47,52,49,62,61,46,48,65,53,45,55,50,54,72,70,51,70,98,78,82,128

Mean predicted aligned error: 9.57 Å

InterPro domains:
  IPR001233 RNA-splicing ligase, RtcB [PF01139] (4-185)
  IPR001233 RNA-splicing ligase, RtcB [PTHR11118] (1-186)
  IPR036025 tRNA-splicing ligase RtcB-like superfamily [G3DSA:3.90.1860.10] (1-191)
  IPR036025 tRNA-splicing ligase RtcB-like superfamily [SSF103365] (3-184)

Foldseek 3Di:
DDLVLLQCLLQVQCVSCVVVVLADPVQLVQEDVSRADNLADVVLQDPVLSVQQVQCFQAQDDDPWDKAWDFAQDDPDCVVCVLLVNHDGGWIWMFGFHFLGSNLVVLVVVLLVVLVVQCVVVVNDDPDSVPRDHDCPDPSNSSSLNSLSSSSSSGSSSVSNNLSLLQVLLCVLLVHHSVQQQQHWSHHDAACHDDPPDDHGHGDDTGTRTRDDPPCVVVVCVVDVDSVVSRVSSVVSSVVSNVDDPPDD